Protein AF-A0A496QAB9-F1 (afdb_monomer_lite)

pLDDT: mean 75.54, std 22.62, range [28.42, 98.69]

Structure (mmCIF, N/CA/C/O backbone):
data_AF-A0A496QAB9-F1
#
_entry.id   AF-A0A496QAB9-F1
#
loop_
_atom_site.group_PDB
_atom_site.id
_atom_site.type_symbol
_atom_site.label_atom_id
_atom_site.label_alt_id
_atom_site.label_comp_id
_atom_site.label_asym_id
_atom_site.label_entity_id
_atom_site.label_seq_id
_atom_site.pdbx_PDB_ins_code
_atom_site.Cartn_x
_atom_site.Cartn_y
_atom_site.Cartn_z
_atom_site.occupancy
_atom_site.B_iso_or_equiv
_atom_site.auth_seq_id
_atom_site.auth_comp_id
_atom_site.auth_asym_id
_atom_site.auth_atom_id
_atom_site.pdbx_PDB_model_num
ATOM 1 N N . MET A 1 1 ? 26.213 25.232 -18.428 1.00 32.38 1 MET A N 1
ATOM 2 C CA . MET A 1 1 ? 26.597 23.880 -18.868 1.00 32.38 1 MET A CA 1
ATOM 3 C C . MET A 1 1 ? 26.884 23.137 -17.580 1.00 32.38 1 MET A C 1
ATOM 5 O O . MET A 1 1 ? 27.965 23.295 -17.032 1.00 32.38 1 MET A O 1
ATOM 9 N N . GLU A 1 2 ? 25.839 22.572 -16.979 1.00 31.16 2 GLU A N 1
ATOM 10 C CA . GLU A 1 2 ? 25.945 21.901 -15.681 1.00 31.16 2 GLU A CA 1
ATOM 11 C C . GLU A 1 2 ? 26.654 20.564 -15.886 1.00 31.16 2 GLU A C 1
ATOM 13 O O . GLU A 1 2 ? 26.304 19.790 -16.776 1.00 31.16 2 GLU A O 1
ATOM 18 N N . ASP A 1 3 ? 27.714 20.375 -15.110 1.00 32.25 3 ASP A N 1
ATOM 19 C CA . ASP A 1 3 ? 28.553 19.188 -15.061 1.00 32.25 3 ASP A CA 1
ATOM 20 C C . ASP A 1 3 ? 27.715 17.996 -14.565 1.00 32.25 3 ASP A C 1
ATOM 22 O O . ASP A 1 3 ? 27.354 17.915 -13.395 1.00 32.25 3 ASP A O 1
ATOM 26 N N . MET A 1 4 ? 27.335 17.113 -15.490 1.00 31.67 4 MET A N 1
ATOM 27 C CA . MET A 1 4 ? 26.487 15.930 -15.270 1.00 31.67 4 MET A CA 1
ATOM 28 C C . MET A 1 4 ? 27.332 14.646 -15.137 1.00 31.67 4 MET A C 1
ATOM 30 O O . MET A 1 4 ? 26.930 13.578 -15.594 1.00 31.67 4 MET A O 1
ATOM 34 N N . SER A 1 5 ? 28.535 14.741 -14.563 1.00 28.42 5 SER A N 1
ATOM 35 C CA . SER A 1 5 ? 29.518 13.645 -14.537 1.00 28.42 5 SER A CA 1
ATOM 36 C C . SER A 1 5 ? 29.381 12.643 -13.381 1.00 28.42 5 SER A C 1
ATOM 38 O O . SER A 1 5 ? 30.162 11.693 -13.315 1.00 28.42 5 SER A O 1
ATOM 40 N N . GLU A 1 6 ? 28.389 12.756 -12.495 1.00 32.44 6 GLU A N 1
ATOM 41 C CA . GLU A 1 6 ? 28.210 11.758 -11.434 1.00 32.44 6 GLU A CA 1
ATOM 42 C C . GLU A 1 6 ? 27.167 10.695 -11.786 1.00 32.44 6 GLU A C 1
ATOM 44 O O . GLU A 1 6 ? 25.958 10.860 -11.626 1.00 32.44 6 GLU A O 1
ATOM 49 N N . VAL A 1 7 ? 27.674 9.530 -12.192 1.00 35.56 7 VAL A N 1
ATOM 50 C CA . VAL A 1 7 ? 26.956 8.259 -12.086 1.00 35.56 7 VAL A CA 1
ATOM 51 C C . VAL A 1 7 ? 26.653 8.014 -10.604 1.00 35.56 7 VAL A C 1
ATOM 53 O O . VAL A 1 7 ? 27.520 7.596 -9.831 1.00 35.56 7 VAL A O 1
ATOM 56 N N . LEU A 1 8 ? 25.418 8.288 -10.185 1.00 32.72 8 LEU A N 1
ATOM 57 C CA . LEU A 1 8 ? 24.979 8.015 -8.820 1.00 32.72 8 LEU A CA 1
ATOM 58 C C . LEU A 1 8 ? 24.774 6.503 -8.647 1.00 32.72 8 LEU A C 1
ATOM 60 O O . LEU A 1 8 ? 23.834 5.900 -9.165 1.00 32.72 8 LEU A O 1
ATOM 64 N N . LEU A 1 9 ? 25.690 5.871 -7.911 1.00 35.41 9 LEU A N 1
ATOM 65 C CA . LEU A 1 9 ? 25.492 4.528 -7.362 1.00 35.41 9 LEU A CA 1
ATOM 66 C C . LEU A 1 9 ? 24.239 4.538 -6.468 1.00 35.41 9 LEU A C 1
ATOM 68 O O . LEU A 1 9 ? 23.960 5.554 -5.845 1.00 35.41 9 LEU A O 1
ATOM 72 N N . LEU A 1 10 ? 23.514 3.418 -6.336 1.00 42.62 10 LEU A N 1
ATOM 73 C CA . LEU A 1 10 ? 22.317 3.321 -5.472 1.00 42.62 10 LEU A CA 1
ATOM 74 C C . LEU A 1 10 ? 22.569 3.863 -4.047 1.00 42.62 10 LEU A C 1
ATOM 76 O O . LEU A 1 10 ? 21.697 4.475 -3.446 1.00 42.62 10 LEU A O 1
ATOM 80 N N . GLU A 1 11 ? 23.785 3.677 -3.531 1.00 40.91 11 GLU A N 1
ATOM 81 C CA . GLU A 1 11 ? 24.240 4.155 -2.215 1.00 40.91 11 GLU A CA 1
ATOM 82 C C . GLU A 1 11 ? 24.462 5.676 -2.138 1.00 40.91 11 GLU A C 1
ATOM 84 O O . GLU A 1 11 ? 24.569 6.228 -1.048 1.00 40.91 11 GLU A O 1
ATOM 89 N N . ARG A 1 12 ? 24.541 6.346 -3.290 1.00 42.25 12 ARG A N 1
ATOM 90 C CA . ARG A 1 12 ? 24.672 7.800 -3.459 1.00 42.25 12 ARG A CA 1
ATOM 91 C C . ARG A 1 12 ? 23.377 8.459 -3.940 1.00 42.25 12 ARG A C 1
ATOM 93 O O . ARG A 1 12 ? 23.298 9.682 -3.963 1.00 42.25 12 ARG A O 1
ATOM 100 N N . CYS A 1 13 ? 22.373 7.676 -4.334 1.00 48.81 13 CYS A N 1
ATOM 101 C CA . CYS A 1 13 ? 21.050 8.189 -4.660 1.00 48.81 13 CYS A CA 1
ATOM 102 C C . CYS A 1 13 ? 20.289 8.500 -3.369 1.00 48.81 13 CYS A C 1
ATOM 104 O O . CYS A 1 13 ? 20.208 7.657 -2.472 1.00 48.81 13 CYS A O 1
ATOM 106 N N . GLU A 1 14 ? 19.664 9.674 -3.297 1.00 57.59 14 GLU A N 1
ATOM 107 C CA . GLU A 1 14 ? 18.708 9.955 -2.227 1.00 57.59 14 GLU A CA 1
ATOM 108 C C . GLU A 1 14 ? 17.518 8.983 -2.298 1.00 57.59 14 GLU A C 1
ATOM 110 O O . GLU A 1 14 ? 17.144 8.540 -3.397 1.00 57.59 14 GLU A O 1
ATOM 115 N N . PRO A 1 15 ? 16.914 8.617 -1.153 1.00 68.06 15 PRO A N 1
ATOM 116 C CA . PRO A 1 15 ? 15.721 7.789 -1.146 1.00 68.06 15 PRO A CA 1
ATOM 117 C C . PRO A 1 15 ? 14.592 8.409 -1.974 1.00 68.06 15 PRO A C 1
ATOM 119 O O . PRO A 1 15 ? 14.507 9.616 -2.200 1.00 68.06 15 PRO A O 1
ATOM 122 N N . SER A 1 16 ? 13.676 7.553 -2.412 1.00 75.38 16 SER A N 1
ATOM 123 C CA . SER A 1 16 ? 12.552 7.915 -3.274 1.00 75.38 16 SER A CA 1
ATOM 124 C C . SER A 1 16 ? 11.675 8.983 -2.643 1.00 75.38 16 SER A C 1
ATOM 126 O O . SER A 1 16 ? 11.061 9.770 -3.359 1.00 75.38 16 SER A O 1
ATOM 128 N N . LEU A 1 17 ? 11.630 9.033 -1.316 1.00 83.06 17 LEU A N 1
ATOM 129 C CA . LEU A 1 17 ? 11.019 10.103 -0.547 1.00 83.06 17 LEU A CA 1
ATOM 130 C C . LEU A 1 17 ? 12.092 10.824 0.276 1.00 83.06 17 LEU A C 1
ATOM 132 O O . LEU A 1 17 ? 13.031 10.185 0.739 1.00 83.06 17 LEU A O 1
ATOM 136 N N . PRO A 1 18 ? 11.961 12.142 0.489 1.00 83.69 18 PRO A N 1
ATOM 137 C CA . PRO A 1 18 ? 12.909 12.879 1.318 1.00 83.69 18 PRO A CA 1
ATOM 138 C C . PRO A 1 18 ? 12.807 12.437 2.785 1.00 83.69 18 PRO A C 1
ATOM 140 O O . PRO A 1 18 ? 11.715 12.121 3.260 1.00 83.69 18 PRO A O 1
ATOM 143 N N . PHE A 1 19 ? 13.909 12.495 3.541 1.00 84.31 19 PHE A N 1
ATOM 144 C CA . PHE A 1 19 ? 13.911 12.188 4.983 1.00 84.31 19 PHE A CA 1
ATOM 145 C C . PHE A 1 19 ? 12.901 13.025 5.784 1.00 84.31 19 PHE A C 1
ATOM 147 O O . PHE A 1 19 ? 12.289 12.511 6.714 1.00 84.31 19 PHE A O 1
ATOM 154 N N . ALA A 1 20 ? 12.630 14.264 5.362 1.00 86.94 20 ALA A N 1
ATOM 155 C CA . ALA A 1 20 ? 11.589 15.107 5.957 1.00 86.94 20 ALA A CA 1
ATOM 156 C C . ALA A 1 20 ? 10.184 14.466 5.907 1.00 86.94 20 ALA A C 1
ATOM 158 O O . ALA A 1 20 ? 9.345 14.723 6.768 1.00 86.94 20 ALA A O 1
ATOM 159 N N . PHE A 1 21 ? 9.903 13.614 4.912 1.00 89.50 21 PHE A N 1
ATOM 160 C CA . PHE A 1 21 ? 8.654 12.852 4.876 1.00 89.50 21 PHE A CA 1
ATOM 161 C C . PHE A 1 21 ? 8.621 11.762 5.954 1.00 89.50 21 PHE A C 1
ATOM 163 O O . PHE A 1 21 ? 7.581 11.555 6.575 1.00 89.50 21 PHE A O 1
ATOM 170 N N . LEU A 1 22 ? 9.755 11.103 6.208 1.00 88.62 22 LEU A N 1
ATOM 171 C CA . LEU A 1 22 ? 9.882 10.099 7.263 1.00 88.62 22 LEU A CA 1
ATOM 172 C C . LEU A 1 22 ? 9.662 10.728 8.648 1.00 88.62 22 LEU A C 1
ATOM 174 O O . LEU A 1 22 ? 8.864 10.218 9.425 1.00 88.62 22 LEU A O 1
ATOM 178 N N . GLU A 1 23 ? 10.290 11.874 8.922 1.00 90.19 23 GLU A N 1
ATOM 179 C CA . GLU A 1 23 ? 10.086 12.640 10.165 1.00 90.19 23 GLU A CA 1
ATOM 180 C C . GLU A 1 23 ? 8.622 13.061 10.345 1.00 90.19 23 GLU A C 1
ATOM 182 O O . GLU A 1 23 ? 8.062 12.998 11.441 1.00 90.19 23 GLU A O 1
ATOM 187 N N . ARG A 1 24 ? 7.962 13.448 9.249 1.00 92.00 24 ARG A N 1
ATOM 188 C CA . ARG A 1 24 ? 6.541 13.788 9.285 1.00 92.00 24 ARG A CA 1
ATOM 189 C C . ARG A 1 24 ? 5.656 12.579 9.587 1.00 92.00 24 ARG A C 1
ATOM 191 O O . ARG A 1 24 ? 4.689 12.729 10.332 1.00 92.00 24 ARG A O 1
ATOM 198 N N . LEU A 1 25 ? 5.964 11.407 9.030 1.00 91.69 25 LEU A N 1
ATOM 199 C CA . LEU A 1 25 ? 5.260 10.170 9.375 1.00 91.69 25 LEU A CA 1
ATOM 200 C C . LEU A 1 25 ? 5.459 9.809 10.846 1.00 91.69 25 LEU A C 1
ATOM 202 O O . LEU A 1 25 ? 4.497 9.432 11.503 1.00 91.69 25 LEU A O 1
ATOM 206 N N . GLU A 1 26 ? 6.660 9.975 11.395 1.00 90.88 26 GLU A N 1
ATOM 207 C CA . GLU A 1 26 ? 6.895 9.744 12.824 1.00 90.88 26 GLU A CA 1
ATOM 208 C C . GLU A 1 26 ? 6.095 10.674 13.715 1.00 90.88 26 GLU A C 1
ATOM 210 O O . GLU A 1 26 ? 5.464 10.214 14.664 1.00 90.88 26 GLU A O 1
ATOM 215 N N . SER A 1 27 ? 6.083 11.969 13.393 1.00 91.25 27 SER A N 1
ATOM 216 C CA . SER A 1 27 ? 5.259 12.934 14.115 1.00 91.25 27 SER A CA 1
ATOM 217 C C . SER A 1 27 ? 3.780 12.558 14.035 1.00 91.25 27 SER A C 1
ATOM 219 O O . SER A 1 27 ? 3.084 12.631 15.044 1.00 91.25 27 SER A O 1
ATOM 221 N N . LEU A 1 28 ? 3.303 12.118 12.864 1.00 92.25 28 LEU A N 1
ATOM 222 C CA . LEU A 1 28 ? 1.935 11.632 12.700 1.00 92.25 28 LEU A CA 1
ATOM 223 C C . LEU A 1 28 ? 1.671 10.410 13.589 1.00 92.25 28 LEU A C 1
ATOM 225 O O . LEU A 1 28 ? 0.675 10.394 14.303 1.00 92.25 28 LEU A O 1
ATOM 229 N N . PHE A 1 29 ? 2.535 9.394 13.568 1.00 91.00 29 PHE A N 1
ATOM 230 C CA . PHE A 1 29 ? 2.358 8.198 14.393 1.00 91.00 29 PHE A CA 1
ATOM 231 C C . PHE A 1 29 ? 2.387 8.525 15.888 1.00 91.00 29 PHE A C 1
ATOM 233 O O . PHE A 1 29 ? 1.529 8.036 16.621 1.00 91.00 29 PHE A O 1
ATOM 240 N N . GLY A 1 30 ? 3.298 9.396 16.334 1.00 89.38 30 GLY A N 1
ATOM 241 C CA . GLY A 1 30 ? 3.332 9.888 17.712 1.00 89.38 30 GLY A CA 1
ATOM 242 C C . GLY A 1 30 ? 2.016 10.553 18.119 1.00 89.38 30 GLY A C 1
ATOM 243 O O . GLY A 1 30 ? 1.438 10.208 19.146 1.00 89.38 30 GLY A O 1
ATOM 244 N N . ASP A 1 31 ? 1.485 11.427 17.264 1.00 88.44 31 ASP A N 1
ATOM 245 C CA . ASP A 1 31 ? 0.210 12.114 17.484 1.00 88.44 31 ASP A CA 1
ATOM 246 C C . ASP A 1 31 ? -0.998 11.162 17.502 1.00 88.44 31 ASP A C 1
ATOM 248 O O . ASP A 1 31 ? -1.935 11.336 18.289 1.00 88.44 31 ASP A O 1
ATOM 252 N N . LEU A 1 32 ? -0.999 10.158 16.622 1.00 88.38 32 LEU A N 1
ATOM 253 C CA . LEU A 1 32 ? -2.061 9.159 16.530 1.00 88.38 32 LEU A CA 1
ATOM 254 C C . LEU A 1 32 ? -2.086 8.252 17.764 1.00 88.38 32 LEU A C 1
ATOM 256 O O . LEU A 1 32 ? -3.169 7.963 18.286 1.00 88.38 32 LEU A O 1
ATOM 260 N N . LEU A 1 33 ? -0.909 7.837 18.233 1.00 86.88 33 LEU A N 1
ATOM 261 C CA . LEU A 1 33 ? -0.733 6.896 19.339 1.00 86.88 33 LEU A CA 1
ATOM 262 C C . LEU A 1 33 ? -0.772 7.564 20.720 1.00 86.88 33 LEU A C 1
ATOM 264 O O . LEU A 1 33 ? -0.905 6.860 21.720 1.00 86.88 33 LEU A O 1
ATOM 268 N N . ASP A 1 34 ? -0.721 8.897 20.800 1.00 84.88 34 ASP A N 1
ATOM 269 C CA . ASP A 1 34 ? -0.897 9.615 22.061 1.00 84.88 34 ASP A CA 1
ATOM 270 C C . ASP A 1 34 ? -2.329 9.428 22.603 1.00 84.88 34 ASP A C 1
ATOM 272 O O . ASP A 1 34 ? -3.323 9.929 22.053 1.00 84.88 34 ASP A O 1
ATOM 276 N N . THR A 1 35 ? -2.428 8.671 23.699 1.00 70.69 35 THR A N 1
ATOM 277 C CA . THR A 1 35 ? -3.675 8.370 24.414 1.00 70.69 35 THR A CA 1
ATOM 278 C C . THR A 1 35 ? -4.142 9.510 25.316 1.00 70.69 35 THR A C 1
ATOM 280 O O . THR A 1 35 ? -5.288 9.494 25.757 1.00 70.69 35 THR A O 1
ATOM 283 N N . ASN A 1 36 ? -3.285 10.496 25.604 1.00 69.50 36 ASN A N 1
ATOM 284 C CA . ASN A 1 36 ? -3.632 11.651 26.436 1.00 69.50 36 ASN A CA 1
ATOM 285 C C . ASN A 1 36 ? -4.265 12.791 25.624 1.00 69.50 36 ASN A C 1
ATOM 287 O O . ASN A 1 36 ? -4.811 13.737 26.196 1.00 69.50 36 ASN A O 1
ATOM 291 N N . ARG A 1 37 ? -4.221 12.707 24.289 1.00 64.62 37 ARG A N 1
ATOM 292 C CA . ARG A 1 37 ? -4.742 13.728 23.379 1.00 64.62 37 ARG A CA 1
ATOM 293 C C . ARG A 1 37 ? -6.243 13.531 23.127 1.00 64.62 37 ARG A C 1
ATOM 295 O O . ARG A 1 37 ? -6.652 12.532 22.544 1.00 64.62 37 ARG A O 1
ATOM 302 N N . GLN A 1 38 ? -7.063 14.500 23.538 1.00 55.53 38 GLN A N 1
ATOM 303 C CA . GLN A 1 38 ? -8.539 14.439 23.485 1.00 55.53 38 GLN A CA 1
ATOM 304 C C . GLN A 1 38 ? -9.171 14.929 22.160 1.00 55.53 38 GLN A C 1
ATOM 306 O O . GLN A 1 38 ? -10.388 15.080 22.086 1.00 55.53 38 GLN A O 1
ATOM 311 N N . ASP A 1 39 ? -8.383 15.210 21.119 1.00 57.59 39 ASP A N 1
ATOM 312 C CA . ASP A 1 39 ? -8.828 16.030 19.980 1.00 57.59 39 ASP A CA 1
ATOM 313 C C . ASP A 1 39 ? -9.188 15.201 18.715 1.00 57.59 39 ASP A C 1
ATOM 315 O O . ASP A 1 39 ? -8.393 14.338 18.322 1.00 57.59 39 ASP A O 1
ATOM 319 N N . PRO A 1 40 ? -10.315 15.469 18.012 1.00 56.22 40 PRO A N 1
ATOM 320 C CA . PRO A 1 40 ? -10.655 14.908 16.686 1.00 56.22 40 PRO A CA 1
ATOM 321 C C . PRO A 1 40 ? -9.641 15.169 15.546 1.00 56.22 40 PRO A C 1
ATOM 323 O O . PRO A 1 40 ? -9.830 14.686 14.431 1.00 56.22 40 PRO A O 1
ATOM 326 N N . VAL A 1 41 ? -8.545 15.889 15.802 1.00 59.84 41 VAL A N 1
ATOM 327 C CA . VAL A 1 41 ? -7.469 16.258 14.853 1.00 59.84 41 VAL A CA 1
ATOM 328 C C . VAL A 1 41 ? -6.780 15.063 14.156 1.00 59.84 41 VAL A C 1
ATOM 330 O O . VAL A 1 41 ? -6.124 15.244 13.128 1.00 59.84 41 VAL A O 1
ATOM 333 N N . LYS A 1 42 ? -6.951 13.832 14.653 1.00 70.62 42 LYS A N 1
ATOM 334 C CA . LYS A 1 42 ? -6.224 12.638 14.181 1.00 70.62 42 LYS A CA 1
ATOM 335 C C . LYS A 1 42 ? -6.450 12.307 12.693 1.00 70.62 42 LYS A C 1
ATOM 337 O O . LYS A 1 42 ? -5.479 12.053 11.979 1.00 70.62 42 LYS A O 1
ATOM 342 N N . GLU A 1 43 ? -7.686 12.371 12.186 1.00 75.81 43 GLU A N 1
ATOM 343 C CA . GLU A 1 43 ? -7.961 12.069 10.765 1.00 75.81 43 GLU A CA 1
ATOM 344 C C . GLU A 1 43 ? -7.501 13.197 9.821 1.00 75.81 43 GLU A C 1
ATOM 346 O O . GLU A 1 43 ? -7.005 12.945 8.717 1.00 75.81 43 GLU A O 1
ATOM 351 N N . VAL A 1 44 ? -7.622 14.456 10.252 1.00 83.00 44 VAL A N 1
ATOM 352 C CA . VAL A 1 44 ? -7.218 15.623 9.449 1.00 83.00 44 VAL A CA 1
ATOM 353 C C . VAL A 1 44 ? -5.713 15.595 9.190 1.00 83.00 44 VAL A C 1
ATOM 355 O O . VAL A 1 44 ? -5.282 15.776 8.047 1.00 83.00 44 VAL A O 1
ATOM 358 N N . SER A 1 45 ? -4.914 15.296 10.219 1.00 87.06 45 SER A N 1
ATOM 359 C CA . SER A 1 45 ? -3.465 15.137 10.083 1.00 87.06 45 SER A CA 1
ATOM 360 C C . SER A 1 45 ? -3.114 14.020 9.100 1.00 87.06 45 SER A C 1
ATOM 362 O O . SER A 1 45 ? -2.346 14.261 8.168 1.00 87.06 45 SER A O 1
ATOM 364 N N . LEU A 1 46 ? -3.737 12.844 9.223 1.00 91.50 46 LEU A N 1
ATOM 365 C CA . LEU A 1 46 ? -3.549 11.721 8.297 1.00 91.50 46 LEU A CA 1
ATOM 366 C C . LEU A 1 46 ? -3.869 12.109 6.843 1.00 91.50 46 LEU A C 1
ATOM 368 O O . LEU A 1 46 ? -3.068 11.883 5.934 1.00 91.50 46 LEU A O 1
ATOM 372 N N . THR A 1 47 ? -5.017 12.755 6.633 1.00 93.81 47 THR A N 1
ATOM 373 C CA . THR A 1 47 ? -5.453 13.227 5.312 1.00 93.81 47 THR A CA 1
ATOM 374 C C . THR A 1 47 ? -4.457 14.227 4.726 1.00 93.81 47 THR A C 1
ATOM 376 O O . THR A 1 47 ? -4.139 14.160 3.538 1.00 93.81 47 THR A O 1
ATOM 379 N N . SER A 1 48 ? -3.916 15.130 5.552 1.00 93.62 48 SER A N 1
ATOM 380 C CA . SER A 1 48 ? -2.907 16.097 5.113 1.00 93.62 48 SER A CA 1
ATOM 381 C C . SER A 1 48 ? -1.618 15.416 4.637 1.00 93.62 48 SER A C 1
ATOM 383 O O . SER A 1 48 ? -1.088 15.789 3.590 1.00 93.62 48 SER A O 1
ATOM 385 N N . VAL A 1 49 ? -1.151 14.369 5.335 1.00 94.75 49 VAL A N 1
ATOM 386 C CA . VAL A 1 49 ? 0.039 13.604 4.925 1.00 94.75 49 VAL A CA 1
ATOM 387 C C . VAL A 1 49 ? -0.188 12.916 3.581 1.00 94.75 49 VAL A C 1
ATOM 389 O O . VAL A 1 49 ? 0.650 13.034 2.684 1.00 94.75 49 VAL A O 1
ATOM 392 N N . ALA A 1 50 ? -1.345 12.272 3.406 1.00 96.62 50 ALA A N 1
ATOM 393 C CA . ALA A 1 50 ? -1.730 11.629 2.152 1.00 96.62 50 ALA A CA 1
ATOM 394 C C . ALA A 1 50 ? -1.781 12.623 0.974 1.00 96.62 50 ALA A C 1
ATOM 396 O O . ALA A 1 50 ? -1.210 12.373 -0.092 1.00 96.62 50 ALA A O 1
ATOM 397 N N . ILE A 1 51 ? -2.428 13.777 1.171 1.00 96.69 51 ILE A N 1
ATOM 398 C CA . ILE A 1 51 ? -2.563 14.836 0.161 1.00 96.69 51 ILE A CA 1
ATOM 399 C C . ILE A 1 51 ? -1.200 15.376 -0.275 1.00 96.69 51 ILE A C 1
ATOM 401 O O . ILE A 1 51 ? -0.962 15.534 -1.476 1.00 96.69 51 ILE A O 1
ATOM 405 N N . ASP A 1 52 ? -0.313 15.669 0.673 1.00 94.88 52 ASP A N 1
ATOM 406 C CA . ASP A 1 52 ? 0.986 16.270 0.372 1.00 94.88 52 ASP A CA 1
ATOM 407 C C . ASP A 1 52 ? 1.915 15.295 -0.346 1.00 94.88 52 ASP A C 1
ATOM 409 O O . ASP A 1 52 ? 2.623 15.694 -1.279 1.00 94.88 52 ASP A O 1
ATOM 413 N N . LEU A 1 53 ? 1.872 14.012 0.027 1.00 94.81 53 LEU A N 1
ATOM 414 C CA . LEU A 1 53 ? 2.592 12.965 -0.687 1.00 94.81 53 LEU A CA 1
ATOM 415 C C . LEU A 1 53 ? 2.115 12.879 -2.139 1.00 94.81 53 LEU A C 1
ATOM 417 O O . LEU A 1 53 ? 2.927 12.994 -3.054 1.00 94.81 53 LEU A O 1
ATOM 421 N N . LEU A 1 54 ? 0.804 12.763 -2.370 1.00 95.75 54 LEU A N 1
ATOM 422 C CA . LEU A 1 54 ? 0.254 12.689 -3.727 1.00 95.75 54 LEU A CA 1
ATOM 423 C C . LEU A 1 54 ? 0.605 13.931 -4.552 1.00 95.75 54 LEU A C 1
ATOM 425 O O . LEU A 1 54 ? 1.073 13.800 -5.680 1.00 95.75 54 LEU A O 1
ATOM 429 N N . LYS A 1 55 ? 0.470 15.138 -3.986 1.00 94.12 55 LYS A N 1
ATOM 430 C CA . LYS A 1 55 ? 0.882 16.387 -4.653 1.00 94.12 55 LYS A CA 1
ATOM 431 C C . LYS A 1 55 ? 2.367 16.398 -5.003 1.00 94.12 55 LYS A C 1
ATOM 433 O O . LYS A 1 55 ? 2.740 16.933 -6.043 1.00 94.12 55 LYS A O 1
ATOM 438 N N . THR A 1 56 ? 3.213 15.839 -4.142 1.00 91.19 56 THR A N 1
ATOM 439 C CA . THR A 1 56 ? 4.653 15.723 -4.397 1.00 91.19 56 THR A CA 1
ATOM 440 C C . THR A 1 56 ? 4.924 14.754 -5.542 1.00 91.19 56 THR A C 1
ATOM 442 O O . THR A 1 56 ? 5.691 15.082 -6.443 1.00 91.19 56 THR A O 1
ATOM 445 N N . LEU A 1 57 ? 4.260 13.597 -5.558 1.00 90.06 57 LEU A N 1
ATOM 446 C CA . LEU A 1 57 ? 4.423 12.588 -6.606 1.00 90.06 57 LEU A CA 1
ATOM 447 C C . LEU A 1 57 ? 3.887 13.065 -7.962 1.00 90.06 57 LEU A C 1
ATOM 449 O O . LEU A 1 57 ? 4.543 12.848 -8.974 1.00 90.06 57 LEU A O 1
ATOM 453 N N . MET A 1 58 ? 2.766 13.791 -7.990 1.00 88.81 58 MET A N 1
ATOM 454 C CA . MET A 1 58 ? 2.196 14.378 -9.214 1.00 88.81 58 MET A CA 1
ATOM 455 C C . MET A 1 58 ? 3.114 15.403 -9.895 1.00 88.81 58 MET A C 1
ATOM 457 O O . MET A 1 58 ? 2.953 15.668 -11.082 1.00 88.81 58 MET A O 1
ATOM 461 N N . LYS A 1 59 ? 4.060 16.001 -9.159 1.00 86.31 59 LYS A N 1
ATOM 462 C CA . LYS A 1 59 ? 5.047 16.943 -9.711 1.00 86.31 59 LYS A CA 1
ATOM 463 C C . LYS A 1 59 ? 6.264 16.249 -10.323 1.00 86.31 59 LYS A C 1
ATOM 465 O O . LYS A 1 59 ? 7.077 16.917 -10.957 1.00 86.31 59 LYS A O 1
ATOM 470 N N . ARG A 1 60 ? 6.441 14.945 -10.100 1.00 76.12 60 ARG A N 1
ATOM 471 C CA . ARG A 1 60 ? 7.601 14.207 -10.608 1.00 76.12 60 ARG A CA 1
ATOM 472 C C . ARG A 1 60 ? 7.391 13.845 -12.064 1.00 76.12 60 ARG A C 1
ATOM 474 O O . ARG A 1 60 ? 6.297 13.473 -12.440 1.00 76.12 60 ARG A O 1
ATOM 481 N N . SER A 1 61 ? 8.442 13.894 -12.871 1.00 63.59 61 SER A N 1
ATOM 482 C CA . SER A 1 61 ? 8.415 13.361 -14.238 1.00 63.59 61 SER A CA 1
ATOM 483 C C . SER A 1 61 ? 8.797 11.880 -14.297 1.00 63.59 61 SER A C 1
ATOM 485 O O . SER A 1 61 ? 8.467 11.220 -15.279 1.00 63.59 61 SER A O 1
ATOM 487 N N . VAL A 1 62 ? 9.474 11.372 -13.256 1.00 61.62 62 VAL A N 1
ATOM 488 C CA . VAL A 1 62 ? 10.097 10.042 -13.165 1.00 61.62 62 VAL A CA 1
ATOM 489 C C . VAL A 1 62 ? 9.871 9.428 -11.782 1.00 61.62 62 VAL A C 1
ATOM 491 O O . VAL A 1 62 ? 9.995 10.111 -10.763 1.00 61.62 62 VAL A O 1
ATOM 494 N N . PHE A 1 63 ? 9.586 8.124 -11.749 1.00 67.69 63 PHE A N 1
ATOM 495 C CA . PHE A 1 63 ? 9.591 7.312 -10.537 1.00 67.69 63 PHE A CA 1
ATOM 496 C C . PHE A 1 63 ? 10.780 6.352 -10.552 1.00 67.69 63 PHE A C 1
ATOM 498 O O . PHE A 1 63 ? 10.954 5.554 -11.471 1.00 67.69 63 PHE A O 1
ATOM 505 N N . SER A 1 64 ? 11.597 6.434 -9.507 1.00 69.06 64 SER A N 1
ATOM 506 C CA . SER A 1 64 ? 12.722 5.537 -9.252 1.00 69.06 64 SER A CA 1
ATOM 507 C C . SER A 1 64 ? 12.501 4.883 -7.891 1.00 69.06 64 SER A C 1
ATOM 509 O O . SER A 1 64 ? 12.131 5.582 -6.953 1.00 69.06 64 SER A O 1
ATOM 511 N N . LEU A 1 65 ? 12.679 3.564 -7.796 1.00 73.81 65 LEU A N 1
ATOM 512 C CA . LEU A 1 65 ? 12.555 2.783 -6.561 1.00 73.81 65 LEU A CA 1
ATOM 513 C C . LEU A 1 65 ? 13.892 2.730 -5.822 1.00 73.81 65 LEU A C 1
ATOM 515 O O . LEU A 1 65 ? 14.604 1.732 -5.866 1.00 73.81 65 LEU A O 1
ATOM 519 N N . ASN A 1 66 ? 14.218 3.803 -5.116 1.00 75.25 66 ASN A N 1
ATOM 520 C CA . ASN A 1 66 ? 15.252 3.789 -4.088 1.00 75.25 66 ASN A CA 1
ATOM 521 C C . ASN A 1 66 ? 14.595 3.826 -2.703 1.00 75.25 66 ASN A C 1
ATOM 523 O O . ASN A 1 66 ? 14.204 4.889 -2.227 1.00 75.25 66 ASN A O 1
ATOM 527 N N . LEU A 1 67 ? 14.346 2.671 -2.100 1.00 80.06 67 LEU A N 1
ATOM 528 C CA . LEU A 1 67 ? 13.595 2.583 -0.845 1.00 80.06 67 LEU A CA 1
ATOM 529 C C . LEU A 1 67 ? 14.487 2.916 0.360 1.00 80.06 67 LEU A C 1
ATOM 531 O O . LEU A 1 67 ? 15.692 2.656 0.341 1.00 80.06 67 LEU A O 1
ATOM 535 N N . PHE A 1 68 ? 13.906 3.481 1.421 1.00 78.25 68 PHE A N 1
ATOM 536 C CA . PHE A 1 68 ? 14.609 3.646 2.691 1.00 78.25 68 PHE A CA 1
ATOM 537 C C . PHE A 1 68 ? 15.075 2.282 3.191 1.00 78.25 68 PHE A C 1
ATOM 539 O O . PHE A 1 68 ? 14.268 1.363 3.300 1.00 78.25 68 PHE A O 1
ATOM 546 N N . ARG A 1 69 ? 16.359 2.153 3.533 1.00 72.81 69 ARG A N 1
ATOM 547 C CA . ARG A 1 69 ? 16.859 0.951 4.207 1.00 72.81 69 ARG A CA 1
ATOM 548 C C . ARG A 1 69 ? 16.375 0.934 5.655 1.00 72.81 69 ARG A C 1
ATOM 550 O O . ARG A 1 69 ? 16.215 1.987 6.272 1.00 72.81 69 ARG A O 1
ATOM 557 N N . LEU A 1 70 ? 16.156 -0.263 6.190 1.00 64.31 70 LEU A N 1
ATOM 558 C CA . LEU A 1 70 ? 15.714 -0.451 7.570 1.00 64.31 70 LEU A CA 1
ATOM 559 C C . LEU A 1 70 ? 16.728 0.172 8.530 1.00 64.31 70 LEU A C 1
ATOM 561 O O . LEU A 1 70 ? 17.905 -0.190 8.533 1.00 64.31 70 LEU A O 1
ATOM 565 N N . VAL A 1 71 ? 16.247 1.104 9.346 1.00 61.03 71 VAL A N 1
ATOM 566 C CA . VAL A 1 71 ? 16.991 1.683 10.464 1.00 61.03 71 VAL A CA 1
ATOM 567 C C . VAL A 1 71 ? 16.409 1.079 11.739 1.00 61.03 71 VAL A C 1
ATOM 569 O O . VAL A 1 71 ? 15.187 1.070 11.907 1.00 61.03 71 VAL A O 1
ATOM 572 N N . SER A 1 72 ? 17.269 0.547 12.615 1.00 59.53 72 SER A N 1
ATOM 573 C CA . SER A 1 72 ? 16.842 -0.071 13.882 1.00 59.53 72 SER A CA 1
ATOM 574 C C . SER A 1 72 ? 15.934 0.874 14.678 1.00 59.53 72 SER A C 1
ATOM 576 O O . SER A 1 72 ? 16.159 2.086 14.706 1.00 59.53 72 SER A O 1
ATOM 578 N N . GLY A 1 73 ? 14.867 0.324 15.266 1.00 65.81 73 GLY A N 1
ATOM 579 C CA . GLY A 1 73 ? 13.871 1.076 16.033 1.00 65.81 73 GLY A CA 1
ATOM 580 C C . GLY A 1 73 ? 12.864 1.909 15.224 1.00 65.81 73 GLY A C 1
ATOM 581 O O . GLY A 1 73 ? 11.932 2.440 15.821 1.00 65.81 73 GLY A O 1
ATOM 582 N N . ARG A 1 74 ? 12.993 2.019 13.890 1.00 73.50 74 ARG A N 1
ATOM 583 C CA . ARG A 1 74 ? 12.095 2.830 13.027 1.00 73.50 74 ARG A CA 1
ATOM 584 C C . ARG A 1 74 ? 11.414 2.035 11.909 1.00 73.50 74 ARG A C 1
ATOM 586 O O . ARG A 1 74 ? 10.895 2.625 10.963 1.00 73.50 74 ARG A O 1
ATOM 593 N N . TRP A 1 75 ? 11.424 0.703 11.978 1.00 81.88 75 TRP A N 1
ATOM 594 C CA . TRP A 1 75 ? 11.069 -0.123 10.821 1.00 81.88 75 TRP A CA 1
ATOM 595 C C . TRP A 1 75 ? 9.641 0.127 10.308 1.00 81.88 75 TRP A C 1
ATOM 597 O O . TRP A 1 75 ? 9.500 0.310 9.105 1.00 81.88 75 TRP A O 1
ATOM 607 N N . VAL A 1 76 ? 8.621 0.229 11.182 1.00 86.50 76 VAL A N 1
ATOM 608 C CA . VAL A 1 76 ? 7.214 0.437 10.763 1.00 86.50 76 VAL A CA 1
ATOM 609 C C . VAL A 1 76 ? 7.084 1.724 9.956 1.00 86.50 76 VAL A C 1
ATOM 611 O O . VAL A 1 76 ? 6.393 1.774 8.943 1.00 86.50 76 VAL A O 1
ATOM 614 N N . VAL A 1 77 ? 7.783 2.776 10.382 1.00 89.38 77 VAL A N 1
ATOM 615 C CA . VAL A 1 77 ? 7.726 4.094 9.745 1.00 89.38 77 VAL A CA 1
ATOM 616 C C . VAL A 1 77 ? 8.469 4.076 8.408 1.00 89.38 77 VAL A C 1
ATOM 618 O O . VAL A 1 77 ? 7.942 4.580 7.417 1.00 89.38 77 VAL A O 1
ATOM 621 N N . CYS A 1 78 ? 9.649 3.448 8.346 1.00 89.00 78 CYS A N 1
ATOM 622 C CA . CYS A 1 78 ? 10.382 3.264 7.090 1.00 89.00 78 CYS A CA 1
ATOM 623 C C . CYS A 1 78 ? 9.581 2.429 6.080 1.00 89.00 78 CYS A C 1
ATOM 625 O O . CYS A 1 78 ? 9.435 2.845 4.931 1.00 89.00 78 CYS A O 1
ATOM 627 N N . HIS A 1 79 ? 9.025 1.300 6.527 1.00 91.50 79 HIS A N 1
ATOM 628 C CA . HIS A 1 79 ? 8.166 0.420 5.738 1.00 91.50 79 HIS A CA 1
ATOM 629 C C . HIS A 1 79 ? 6.955 1.189 5.203 1.00 91.50 79 HIS A C 1
ATOM 631 O O . HIS A 1 79 ? 6.756 1.296 3.994 1.00 91.50 79 HIS A O 1
ATOM 637 N N . THR A 1 80 ? 6.228 1.874 6.089 1.00 94.81 80 THR A N 1
ATOM 638 C CA . THR A 1 80 ? 5.086 2.715 5.714 1.00 94.81 80 THR A CA 1
ATOM 639 C C . THR A 1 80 ? 5.466 3.764 4.672 1.00 94.81 80 THR A C 1
ATOM 641 O O . THR A 1 80 ? 4.714 3.979 3.720 1.00 94.81 80 THR A O 1
ATOM 644 N N . ALA A 1 81 ? 6.625 4.415 4.802 1.00 93.75 81 ALA A N 1
ATOM 645 C CA . ALA A 1 81 ? 7.082 5.408 3.833 1.00 93.75 81 ALA A CA 1
ATOM 646 C C . ALA A 1 81 ? 7.330 4.790 2.447 1.00 93.75 81 ALA A C 1
ATOM 648 O O . ALA A 1 81 ? 6.913 5.350 1.430 1.00 93.75 81 ALA A O 1
ATOM 649 N N . ASN A 1 82 ? 7.968 3.625 2.400 1.00 92.19 82 ASN A N 1
ATOM 650 C CA . ASN A 1 82 ? 8.280 2.916 1.164 1.00 92.19 82 ASN A CA 1
ATOM 651 C C . ASN A 1 82 ? 7.023 2.378 0.470 1.00 92.19 82 ASN A C 1
ATOM 653 O O . ASN A 1 82 ? 6.825 2.634 -0.721 1.00 92.19 82 ASN A O 1
ATOM 657 N N . VAL A 1 83 ? 6.132 1.718 1.213 1.00 96.44 83 VAL A N 1
ATOM 658 C CA . VAL A 1 83 ? 4.829 1.255 0.710 1.00 96.44 83 VAL A CA 1
ATOM 659 C C . VAL A 1 83 ? 4.011 2.450 0.212 1.00 96.44 83 VAL A C 1
ATOM 661 O O . VAL A 1 83 ? 3.460 2.416 -0.892 1.00 96.44 83 VAL A O 1
ATOM 664 N N . SER A 1 84 ? 4.024 3.567 0.952 1.00 97.12 84 SER A N 1
ATOM 665 C CA . SER A 1 84 ? 3.368 4.812 0.538 1.00 97.12 84 SER A CA 1
ATOM 666 C C . SER A 1 84 ? 3.924 5.367 -0.774 1.00 97.12 84 SER A C 1
ATOM 668 O O . SER A 1 84 ? 3.157 5.825 -1.624 1.00 97.12 84 SER A O 1
ATOM 670 N N . PHE A 1 85 ? 5.242 5.310 -0.977 1.00 94.50 85 PHE A N 1
ATOM 671 C CA . PHE A 1 85 ? 5.859 5.721 -2.236 1.00 94.50 85 PHE A CA 1
ATOM 672 C C . PHE A 1 85 ? 5.394 4.851 -3.406 1.00 94.50 85 PHE A C 1
ATOM 674 O O . PHE A 1 85 ? 5.000 5.384 -4.448 1.00 94.50 85 PHE A O 1
ATOM 681 N N . ILE A 1 86 ? 5.422 3.525 -3.237 1.00 94.69 86 ILE A N 1
ATOM 682 C CA . ILE A 1 86 ? 5.044 2.574 -4.286 1.00 94.69 86 ILE A CA 1
ATOM 683 C C . ILE A 1 86 ? 3.579 2.787 -4.668 1.00 94.69 86 ILE A C 1
ATOM 685 O O . ILE A 1 86 ? 3.281 3.067 -5.830 1.00 94.69 86 ILE A O 1
ATOM 689 N N . VAL A 1 87 ? 2.669 2.724 -3.694 1.00 98.06 87 VAL A N 1
ATOM 690 C CA . VAL A 1 87 ? 1.226 2.833 -3.939 1.00 98.06 87 VAL A CA 1
ATOM 691 C C . VAL A 1 87 ? 0.851 4.218 -4.467 1.00 98.06 87 VAL A C 1
ATOM 693 O O . VAL A 1 87 ? 0.119 4.323 -5.452 1.00 98.06 87 VAL A O 1
ATOM 696 N N . GLY A 1 88 ? 1.408 5.287 -3.892 1.00 97.19 88 GLY A N 1
ATOM 697 C CA . GLY A 1 88 ? 1.171 6.649 -4.367 1.00 97.19 88 GLY A CA 1
ATOM 698 C C . GLY A 1 88 ? 1.604 6.845 -5.822 1.00 97.19 88 GLY A C 1
ATOM 699 O O . GLY A 1 88 ? 0.881 7.460 -6.606 1.00 97.19 88 GLY A O 1
ATOM 700 N N . SER A 1 89 ? 2.743 6.270 -6.216 1.00 93.50 89 SER A N 1
ATOM 701 C CA . SER A 1 89 ? 3.231 6.338 -7.598 1.00 93.50 89 SER A CA 1
ATOM 702 C C . SER A 1 89 ? 2.320 5.572 -8.559 1.00 93.50 89 SER A C 1
ATOM 704 O O . SER A 1 89 ? 2.047 6.057 -9.656 1.00 93.50 89 SER A O 1
ATOM 706 N N . LEU A 1 90 ? 1.793 4.414 -8.143 1.00 94.88 90 LEU A N 1
ATOM 707 C CA . LEU A 1 90 ? 0.812 3.649 -8.921 1.00 94.88 90 LEU A CA 1
ATOM 708 C C . LEU A 1 90 ? -0.500 4.416 -9.096 1.00 94.88 90 LEU A C 1
ATOM 710 O O . LEU A 1 90 ? -1.055 4.421 -10.194 1.00 94.88 90 LEU A O 1
ATOM 714 N N . PHE A 1 91 ? -0.977 5.111 -8.059 1.00 96.81 91 PHE A N 1
ATOM 715 C CA . PHE A 1 91 ? -2.169 5.951 -8.174 1.00 96.81 91 PHE A CA 1
ATOM 716 C C . PHE A 1 91 ? -1.978 7.106 -9.156 1.00 96.81 91 PHE A C 1
ATOM 718 O O . PHE A 1 91 ? -2.838 7.336 -10.010 1.00 96.81 91 PHE A O 1
ATOM 725 N N . VAL A 1 92 ? -0.847 7.808 -9.061 1.00 92.50 92 VAL A N 1
ATOM 726 C CA . VAL A 1 92 ? -0.535 8.936 -9.947 1.00 92.50 92 VAL A CA 1
ATOM 727 C C . VAL A 1 92 ? -0.347 8.457 -11.390 1.00 92.50 92 VAL A C 1
ATOM 729 O O . VAL A 1 92 ? -1.020 8.959 -12.288 1.00 92.50 92 VAL A O 1
ATOM 732 N N . ASN A 1 93 ? 0.491 7.442 -11.624 1.00 87.31 93 ASN A N 1
ATOM 733 C CA . ASN A 1 93 ? 0.745 6.894 -12.964 1.00 87.31 93 ASN A CA 1
ATOM 734 C C . ASN A 1 93 ? -0.504 6.238 -13.579 1.00 87.31 93 ASN A C 1
ATOM 736 O O . ASN A 1 93 ? -0.740 6.290 -14.786 1.00 87.31 93 ASN A O 1
ATOM 740 N N . GLY A 1 94 ? -1.332 5.617 -12.738 1.00 88.94 94 GLY A N 1
ATOM 741 C CA . GLY A 1 94 ? -2.599 5.012 -13.131 1.00 88.94 94 GLY A CA 1
ATOM 742 C C . GLY A 1 94 ? -3.708 6.021 -13.432 1.00 88.94 94 GLY A C 1
ATOM 743 O O . GLY A 1 94 ? -4.745 5.610 -13.946 1.00 88.94 94 GLY A O 1
ATOM 744 N N . SER A 1 95 ? -3.497 7.317 -13.157 1.00 90.81 95 SER A N 1
ATOM 745 C CA . SER A 1 95 ? -4.509 8.374 -13.304 1.00 90.81 95 SER A CA 1
ATOM 746 C C . SER A 1 95 ? -5.800 8.079 -12.527 1.00 90.81 95 SER A C 1
ATOM 748 O O . SER A 1 95 ? -6.905 8.346 -13.004 1.00 90.81 95 SER A O 1
ATOM 750 N N . PHE A 1 96 ? -5.670 7.504 -11.328 1.00 94.38 96 PHE A N 1
ATOM 751 C CA . PHE A 1 96 ? -6.820 7.239 -10.465 1.00 94.38 96 PHE A CA 1
ATOM 752 C C . PHE A 1 96 ? -7.470 8.558 -10.007 1.00 94.38 96 PHE A C 1
ATOM 754 O O . PHE A 1 96 ? -6.766 9.559 -9.835 1.00 94.38 96 PHE A O 1
ATOM 761 N N . PRO A 1 97 ? -8.797 8.587 -9.767 1.00 97.50 97 PRO A N 1
ATOM 762 C CA . PRO A 1 97 ? -9.457 9.773 -9.231 1.00 97.50 97 PRO A CA 1
ATOM 763 C C . PRO A 1 97 ? -8.782 10.248 -7.940 1.00 97.50 97 PRO A C 1
ATOM 765 O O . PRO A 1 97 ? -8.527 9.450 -7.041 1.00 97.50 97 PRO A O 1
ATOM 768 N N . TYR A 1 98 ? -8.524 11.552 -7.820 1.00 96.56 98 TYR A N 1
ATOM 769 C CA . TYR A 1 98 ? -7.734 12.092 -6.707 1.00 96.56 98 TYR A CA 1
ATOM 770 C C . TYR A 1 98 ? -8.310 11.737 -5.326 1.00 96.56 98 TYR A C 1
ATOM 772 O O . TYR A 1 98 ? -7.567 11.336 -4.438 1.00 96.56 98 TYR A O 1
ATOM 780 N N . ALA A 1 99 ? -9.635 11.807 -5.158 1.00 96.94 99 ALA A N 1
ATOM 781 C CA . ALA A 1 99 ? -10.297 11.429 -3.907 1.00 96.94 99 ALA A CA 1
ATOM 782 C C . ALA A 1 99 ? -10.114 9.937 -3.562 1.00 96.94 99 ALA A C 1
ATOM 784 O O . ALA A 1 99 ? -9.881 9.601 -2.404 1.00 96.94 99 ALA A O 1
ATOM 785 N N . PHE A 1 100 ? -10.154 9.061 -4.573 1.00 98.00 100 PHE A N 1
ATOM 786 C CA . PHE A 1 100 ? -9.883 7.628 -4.424 1.00 98.00 100 PHE A CA 1
ATOM 787 C C . PHE A 1 100 ? -8.422 7.392 -4.015 1.00 98.00 100 PHE A C 1
ATOM 789 O O . PHE A 1 100 ? -8.145 6.666 -3.068 1.00 98.00 100 PHE A O 1
ATOM 796 N N . ALA A 1 101 ? -7.474 8.080 -4.658 1.00 98.25 101 ALA A N 1
ATOM 797 C CA . ALA A 1 101 ? -6.067 7.999 -4.278 1.00 98.25 101 ALA A CA 1
ATOM 798 C C . ALA A 1 101 ? -5.837 8.468 -2.830 1.00 98.25 101 ALA A C 1
ATOM 800 O O . ALA A 1 101 ? -5.152 7.784 -2.080 1.00 98.25 101 ALA A O 1
ATOM 801 N N . VAL A 1 102 ? -6.434 9.589 -2.402 1.00 98.12 102 VAL A N 1
ATOM 802 C CA . VAL A 1 102 ? -6.310 10.088 -1.017 1.00 98.12 102 VAL A CA 1
ATOM 803 C C . VAL A 1 102 ? -6.844 9.066 -0.010 1.00 98.12 102 VAL A C 1
ATOM 805 O O . VAL A 1 102 ? -6.159 8.781 0.969 1.00 98.12 102 VAL A O 1
ATOM 808 N N . GLN A 1 103 ? -8.019 8.481 -0.263 1.00 97.69 103 GLN A N 1
ATOM 809 C CA . GLN A 1 103 ? -8.595 7.425 0.578 1.00 97.69 103 GLN A CA 1
ATOM 810 C C . GLN A 1 103 ? -7.669 6.199 0.653 1.00 97.69 103 GLN A C 1
ATOM 812 O O . GLN A 1 103 ? -7.337 5.733 1.741 1.00 97.69 103 GLN A O 1
ATOM 817 N N . GLY A 1 104 ? -7.176 5.715 -0.490 1.00 98.12 104 GLY A N 1
ATOM 818 C CA . GLY A 1 104 ? -6.220 4.610 -0.528 1.00 98.12 104 GLY A CA 1
ATOM 819 C C . GLY A 1 104 ? -4.933 4.915 0.239 1.00 98.12 104 GLY A C 1
ATOM 820 O O . GLY A 1 104 ? -4.454 4.074 0.992 1.00 98.12 104 GLY A O 1
ATOM 821 N N . MET A 1 105 ? -4.402 6.133 0.121 1.00 98.50 105 MET A N 1
ATOM 822 C CA . MET A 1 105 ? -3.197 6.543 0.844 1.00 98.50 105 MET A CA 1
ATOM 823 C C . MET A 1 105 ? -3.399 6.609 2.362 1.00 98.50 105 MET A C 1
ATOM 825 O O . MET A 1 105 ? -2.462 6.295 3.092 1.00 98.50 105 MET A O 1
ATOM 829 N N . LYS A 1 106 ? -4.598 6.951 2.858 1.00 97.94 106 LYS A N 1
ATOM 830 C CA . LYS A 1 106 ? -4.905 6.859 4.297 1.00 97.94 106 LYS A CA 1
ATOM 831 C C . LYS A 1 106 ? -4.785 5.418 4.802 1.00 97.94 106 LYS A C 1
ATOM 833 O O . LYS A 1 106 ? -4.151 5.188 5.828 1.00 97.94 106 LYS A O 1
ATOM 838 N N . ALA A 1 107 ? -5.334 4.457 4.057 1.00 98.00 107 ALA A N 1
ATOM 839 C CA . ALA A 1 107 ? -5.197 3.037 4.377 1.00 98.00 107 ALA A CA 1
ATOM 840 C C . ALA A 1 107 ? -3.738 2.560 4.322 1.00 98.00 107 ALA A C 1
ATOM 842 O O . ALA A 1 107 ? -3.297 1.849 5.218 1.00 98.00 107 ALA A O 1
ATOM 843 N N . VAL A 1 108 ? -2.972 2.992 3.314 1.00 98.19 108 VAL A N 1
ATOM 844 C CA . VAL A 1 108 ? -1.544 2.657 3.192 1.00 98.19 108 VAL A CA 1
ATOM 845 C C . VAL A 1 108 ? -0.743 3.187 4.378 1.00 98.19 108 VAL A C 1
ATOM 847 O O . VAL A 1 108 ? 0.101 2.478 4.903 1.00 98.19 108 VAL A O 1
ATOM 850 N N . ILE A 1 109 ? -1.006 4.406 4.850 1.00 97.56 109 ILE A N 1
ATOM 851 C CA . ILE A 1 109 ? -0.274 4.962 5.999 1.00 97.56 109 ILE A CA 1
ATOM 852 C C . ILE A 1 109 ? -0.554 4.170 7.291 1.00 97.56 109 ILE A C 1
ATOM 854 O O . ILE A 1 109 ? 0.282 4.146 8.189 1.00 97.56 109 ILE A O 1
ATOM 858 N N . LEU A 1 110 ? -1.711 3.510 7.395 1.00 96.88 110 LEU A N 1
ATOM 859 C CA . LEU A 1 110 ? -2.142 2.816 8.610 1.00 96.88 110 LEU A CA 1
ATOM 860 C C . LEU A 1 110 ? -2.103 1.286 8.537 1.00 96.88 110 LEU A C 1
ATOM 862 O O . LEU A 1 110 ? -2.437 0.661 9.540 1.00 96.88 110 LEU A O 1
ATOM 866 N N . HIS A 1 111 ? -1.726 0.674 7.412 1.00 97.19 111 HIS A N 1
ATOM 867 C CA . HIS A 1 111 ? -1.838 -0.784 7.229 1.00 97.19 111 HIS A CA 1
ATOM 868 C C . HIS A 1 111 ? -1.165 -1.587 8.357 1.00 97.19 111 HIS A C 1
ATOM 870 O O . HIS A 1 111 ? -1.791 -2.482 8.925 1.00 97.19 111 HIS A O 1
ATOM 876 N N . ASP A 1 112 ? 0.015 -1.142 8.793 1.00 94.50 112 ASP A N 1
ATOM 877 C CA . ASP A 1 112 ? 0.808 -1.776 9.848 1.00 94.50 112 ASP A CA 1
ATOM 878 C C . ASP A 1 112 ? 0.711 -1.094 11.225 1.00 94.50 112 ASP A C 1
ATOM 880 O O . ASP A 1 112 ? 1.411 -1.479 12.166 1.00 94.50 112 ASP A O 1
ATOM 884 N N . ILE A 1 113 ? -0.201 -0.125 11.420 1.00 92.56 113 ILE A N 1
ATOM 885 C CA . ILE A 1 113 ? -0.377 0.563 12.722 1.00 92.56 113 ILE A CA 1
ATOM 886 C C . ILE A 1 113 ? -0.653 -0.428 13.866 1.00 92.56 113 ILE A C 1
ATOM 888 O O . ILE A 1 113 ? -0.322 -0.176 15.024 1.00 92.56 113 ILE A O 1
ATOM 892 N N . GLY A 1 114 ? -1.229 -1.586 13.534 1.00 91.44 114 GLY A N 1
ATOM 893 C CA . GLY A 1 114 ? -1.505 -2.671 14.464 1.00 91.44 114 GLY A CA 1
ATOM 894 C C . GLY A 1 114 ? -0.291 -3.149 15.260 1.00 91.44 114 GLY A C 1
ATOM 895 O O . GLY A 1 114 ? -0.455 -3.570 16.407 1.00 91.44 114 GLY A O 1
ATOM 896 N N . HIS A 1 115 ? 0.915 -3.056 14.688 1.00 88.12 115 HIS A N 1
ATOM 897 C CA . HIS A 1 115 ? 2.148 -3.500 15.335 1.00 88.12 115 HIS A CA 1
ATOM 898 C C . HIS A 1 115 ? 2.449 -2.730 16.626 1.00 88.12 115 HIS A C 1
ATOM 900 O O . HIS A 1 115 ? 2.955 -3.321 17.578 1.00 88.12 115 HIS A O 1
ATOM 906 N N . PHE A 1 116 ? 2.055 -1.454 16.723 1.00 86.06 116 PHE A N 1
ATOM 907 C CA . PHE A 1 116 ? 2.230 -0.650 17.941 1.00 86.06 116 PHE A CA 1
ATOM 908 C C . PHE A 1 116 ? 1.379 -1.133 19.125 1.00 86.06 116 PHE A C 1
ATOM 910 O O . PHE A 1 116 ? 1.649 -0.773 20.270 1.00 86.06 116 PHE A O 1
ATOM 917 N N . PHE A 1 117 ? 0.354 -1.952 18.872 1.00 85.56 117 PHE A N 1
ATOM 918 C CA . PHE A 1 117 ? -0.533 -2.492 19.904 1.00 85.56 117 PHE A CA 1
ATOM 919 C C . PHE A 1 117 ? -0.171 -3.924 20.323 1.00 85.56 117 PHE A C 1
ATOM 921 O O . PHE A 1 117 ? -0.790 -4.474 21.240 1.00 85.56 117 PHE A O 1
ATOM 928 N N . LEU A 1 118 ? 0.814 -4.547 19.669 1.00 82.81 118 LEU A N 1
ATOM 929 C CA . LEU A 1 118 ? 1.282 -5.883 20.024 1.00 82.81 118 LEU A CA 1
ATOM 930 C C . LEU A 1 118 ? 2.197 -5.826 21.254 1.00 82.81 118 LEU A C 1
ATOM 932 O O . LEU A 1 118 ? 3.089 -4.993 21.362 1.00 82.81 118 LEU A O 1
ATOM 936 N N . LYS A 1 119 ? 2.006 -6.765 22.187 1.00 61.47 119 LYS A N 1
ATOM 937 C CA . LYS A 1 119 ? 2.842 -6.923 23.392 1.00 61.47 119 LYS A CA 1
ATOM 938 C C . LYS A 1 119 ? 4.079 -7.804 23.127 1.00 61.47 119 LYS A C 1
ATOM 940 O O . LYS A 1 119 ? 4.345 -8.713 23.912 1.00 61.47 119 LYS A O 1
ATOM 945 N N . SER A 1 120 ? 4.781 -7.622 22.005 1.00 55.12 120 SER A N 1
ATOM 946 C CA . SER A 1 120 ? 5.997 -8.399 21.697 1.00 55.12 120 SER A CA 1
ATOM 947 C C . SER A 1 120 ? 7.261 -7.701 22.231 1.00 55.12 120 SER A C 1
ATOM 949 O O . SER A 1 120 ? 7.273 -6.490 22.436 1.00 55.12 120 SER A O 1
ATOM 951 N N . ALA A 1 121 ? 8.316 -8.478 22.507 1.00 45.97 121 ALA A N 1
ATOM 952 C CA . ALA A 1 121 ? 9.569 -7.987 23.095 1.00 45.97 121 ALA A CA 1
ATOM 953 C C . ALA A 1 121 ? 10.465 -7.210 22.107 1.00 45.97 121 ALA A C 1
ATOM 955 O O . ALA A 1 121 ? 11.377 -6.511 22.542 1.00 45.97 121 ALA A O 1
ATOM 956 N N . SER A 1 122 ? 10.197 -7.295 20.803 1.00 50.75 122 SER A N 1
ATOM 957 C CA . SER A 1 122 ? 10.816 -6.468 19.768 1.00 50.75 122 SER A CA 1
ATOM 958 C C . SER A 1 122 ? 9.980 -6.562 18.492 1.00 50.75 122 SER A C 1
ATOM 960 O O . SER A 1 122 ? 9.577 -7.640 18.051 1.00 50.75 122 SER A O 1
ATOM 962 N N . VAL A 1 123 ? 9.707 -5.410 17.883 1.00 51.28 123 VAL A N 1
ATOM 963 C CA . VAL A 1 123 ? 8.979 -5.337 16.610 1.00 51.28 123 VAL A CA 1
ATOM 964 C C . VAL A 1 123 ? 9.863 -5.834 15.441 1.00 51.28 123 VAL A C 1
ATOM 966 O O . VAL A 1 123 ? 9.369 -6.132 14.364 1.00 51.28 123 VAL A O 1
ATOM 969 N N . GLU A 1 124 ? 11.172 -5.973 15.675 1.00 50.06 124 GLU A N 1
ATOM 970 C CA . GLU A 1 124 ? 12.168 -6.531 14.748 1.00 50.06 124 GLU A CA 1
ATOM 971 C C . GLU A 1 124 ? 12.141 -8.076 14.683 1.00 50.06 124 GLU A C 1
ATOM 973 O O . GLU A 1 124 ? 12.575 -8.649 13.687 1.00 50.06 124 GLU A O 1
ATOM 978 N N . ASP A 1 125 ? 11.576 -8.759 15.688 1.00 45.38 125 ASP A N 1
ATOM 979 C CA . ASP A 1 125 ? 11.449 -10.229 15.736 1.00 45.38 125 ASP A CA 1
ATOM 980 C C . ASP A 1 125 ? 10.153 -10.759 15.078 1.00 45.38 125 ASP A C 1
ATOM 982 O O . ASP A 1 125 ? 9.848 -11.957 15.177 1.00 45.38 125 ASP A O 1
ATOM 986 N N . ASP A 1 126 ? 9.362 -9.871 14.464 1.00 48.69 126 ASP A N 1
ATOM 987 C CA . ASP A 1 126 ? 8.026 -10.147 13.907 1.00 48.69 126 ASP A CA 1
ATOM 988 C C . ASP A 1 126 ? 8.048 -10.469 12.399 1.00 48.69 126 ASP A C 1
ATOM 990 O O . ASP A 1 126 ? 7.010 -10.770 11.815 1.00 48.69 126 ASP A O 1
ATOM 994 N N . PHE A 1 127 ? 9.235 -10.485 11.778 1.00 47.78 127 PHE A N 1
ATOM 995 C CA . PHE A 1 127 ? 9.439 -10.978 10.405 1.00 47.78 127 PHE A CA 1
ATOM 996 C C . PHE A 1 127 ? 9.262 -12.500 10.269 1.00 47.78 127 PHE A C 1
ATOM 998 O O . PHE A 1 127 ? 9.269 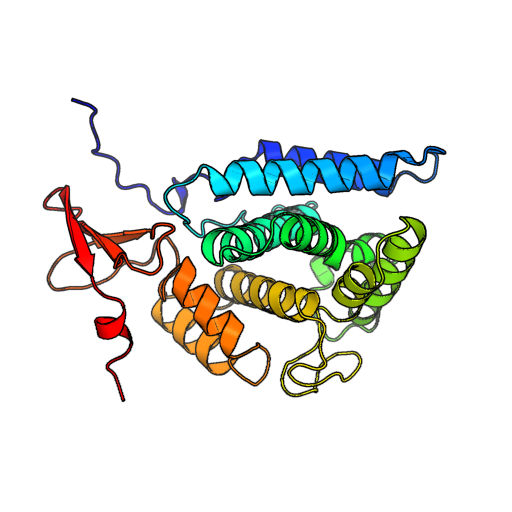-13.031 9.157 1.00 47.78 127 PHE A O 1
ATOM 1005 N N . ASP A 1 128 ? 9.108 -13.219 11.383 1.00 48.38 128 ASP A N 1
ATOM 1006 C CA . ASP A 1 128 ? 8.719 -14.624 11.370 1.00 48.38 128 ASP A CA 1
ATOM 1007 C C . ASP A 1 128 ? 7.183 -14.728 11.349 1.00 48.38 128 ASP A C 1
ATOM 1009 O O . ASP A 1 128 ? 6.528 -14.677 12.394 1.00 48.38 128 ASP A O 1
ATOM 1013 N N . GLU A 1 129 ? 6.609 -14.921 10.149 1.00 50.12 129 GLU A N 1
ATOM 1014 C CA . GLU A 1 129 ? 5.166 -15.144 9.895 1.00 50.12 129 GLU A CA 1
ATOM 1015 C C . GLU A 1 129 ? 4.544 -16.258 10.773 1.00 50.12 129 GLU A C 1
ATOM 1017 O O . GLU A 1 129 ? 3.321 -16.428 10.813 1.00 50.12 129 GLU A O 1
ATOM 1022 N N . LYS A 1 130 ? 5.374 -17.053 11.463 1.00 44.78 130 LYS A N 1
ATOM 1023 C CA . LYS A 1 130 ? 4.978 -18.168 12.328 1.00 44.78 130 LYS A CA 1
ATOM 1024 C C . LYS A 1 130 ? 4.487 -17.770 13.720 1.00 44.78 130 LYS A C 1
ATOM 1026 O O . LYS A 1 130 ? 4.009 -18.650 14.434 1.00 44.78 130 LYS A O 1
ATOM 1031 N N . LYS A 1 131 ? 4.595 -16.507 14.145 1.00 54.22 131 LYS A N 1
ATOM 1032 C CA . LYS A 1 131 ? 4.081 -16.083 15.460 1.00 54.22 131 LYS A CA 1
ATOM 1033 C C . LYS A 1 131 ? 2.613 -15.662 15.362 1.00 54.22 131 LYS A C 1
ATOM 1035 O O . LYS A 1 131 ? 2.268 -14.774 14.587 1.00 54.22 131 LYS A O 1
ATOM 1040 N N . ASP A 1 132 ? 1.764 -16.229 16.223 1.00 56.91 132 ASP A N 1
ATOM 1041 C CA . ASP A 1 132 ? 0.332 -15.885 16.340 1.00 56.91 132 ASP A CA 1
ATOM 1042 C C . ASP A 1 132 ? 0.079 -14.374 16.516 1.00 56.91 132 ASP A C 1
ATOM 1044 O O . ASP A 1 132 ? -0.968 -13.868 16.117 1.00 56.91 132 ASP A O 1
ATOM 1048 N N . ASN A 1 133 ? 1.055 -13.634 17.053 1.00 67.19 133 ASN A N 1
ATOM 1049 C CA . ASN A 1 133 ? 0.979 -12.184 17.224 1.00 67.19 133 ASN A CA 1
ATOM 1050 C C . ASN A 1 133 ? 0.984 -11.410 15.897 1.00 67.19 133 ASN A C 1
ATOM 1052 O O . ASN A 1 133 ? 0.255 -10.425 15.787 1.00 67.19 133 ASN A O 1
ATOM 1056 N N . HIS A 1 134 ? 1.729 -11.857 14.878 1.00 76.81 134 HIS A N 1
ATOM 1057 C CA . HIS A 1 134 ? 1.809 -11.142 13.602 1.00 76.81 134 HIS A CA 1
ATOM 1058 C C . HIS A 1 134 ? 0.442 -11.117 12.906 1.00 76.81 134 HIS A C 1
ATOM 1060 O O . HIS A 1 134 ? 0.001 -10.078 12.433 1.00 76.81 134 HIS A O 1
ATOM 1066 N N . ARG A 1 135 ? -0.323 -12.214 12.949 1.00 84.75 135 ARG A N 1
ATOM 1067 C CA . ARG A 1 135 ? -1.679 -12.268 12.365 1.00 84.75 135 ARG A CA 1
ATOM 1068 C C . ARG A 1 135 ? -2.703 -11.368 13.066 1.00 84.75 135 ARG A C 1
ATOM 1070 O O . ARG A 1 135 ? -3.796 -11.172 12.538 1.00 84.75 135 ARG A O 1
ATOM 1077 N N . LEU A 1 136 ? -2.381 -10.828 14.244 1.00 88.62 136 LEU A N 1
ATOM 1078 C CA . LEU A 1 136 ? -3.274 -9.946 14.995 1.00 88.62 136 LEU A CA 1
ATOM 1079 C C . LEU A 1 136 ? -3.153 -8.475 14.589 1.00 88.62 136 LEU A C 1
ATOM 1081 O O . LEU A 1 136 ? -4.125 -7.740 14.780 1.00 88.62 136 LEU A O 1
ATOM 1085 N N . HIS A 1 137 ? -2.025 -8.025 14.023 1.00 91.38 137 HIS A N 1
ATOM 1086 C CA . HIS A 1 137 ? -1.861 -6.604 13.698 1.00 91.38 137 HIS A CA 1
ATOM 1087 C C . HIS A 1 137 ? -2.915 -6.072 12.705 1.00 91.38 137 HIS A C 1
ATOM 1089 O O . HIS A 1 137 ? -3.415 -4.978 12.966 1.00 91.38 137 HIS A O 1
ATOM 1095 N N . PRO A 1 138 ? -3.385 -6.803 11.668 1.00 94.38 138 PRO A N 1
ATOM 1096 C CA . PRO A 1 138 ? -4.408 -6.271 10.762 1.00 94.38 138 PRO A CA 1
ATOM 1097 C C . PRO A 1 138 ? -5.733 -6.037 11.493 1.00 94.38 138 PRO A C 1
ATOM 1099 O O . PRO A 1 138 ? -6.439 -5.059 11.256 1.00 94.38 138 PRO A O 1
ATOM 1102 N N . VAL A 1 139 ? -6.052 -6.908 12.458 1.00 94.31 139 VAL A N 1
ATOM 1103 C CA . VAL A 1 139 ? -7.259 -6.805 13.287 1.00 94.31 139 VAL A CA 1
ATOM 1104 C C . VAL A 1 139 ? -7.167 -5.613 14.239 1.00 94.31 139 VAL A C 1
ATOM 1106 O O . VAL A 1 139 ? -8.133 -4.863 14.387 1.00 94.31 139 VAL A O 1
ATOM 1109 N N . LEU A 1 140 ? -6.019 -5.424 14.896 1.00 93.19 140 LEU A N 1
ATOM 1110 C CA . LEU A 1 140 ? -5.791 -4.289 15.796 1.00 93.19 140 LEU A CA 1
ATOM 1111 C C . LEU A 1 140 ? -5.753 -2.963 15.024 1.00 93.19 140 LEU A C 1
ATOM 1113 O O . LEU A 1 140 ? -6.383 -1.995 15.448 1.00 93.19 140 LEU A O 1
ATOM 1117 N N . GLY A 1 141 ? -5.102 -2.947 13.861 1.00 94.75 141 GLY A N 1
ATOM 1118 C CA . GLY A 1 141 ? -5.056 -1.801 12.961 1.00 94.75 141 GLY A CA 1
ATOM 1119 C C . GLY A 1 141 ? -6.439 -1.415 12.444 1.00 94.75 141 GLY A C 1
ATOM 1120 O O . GLY A 1 141 ? -6.823 -0.252 12.537 1.00 94.75 141 GLY A O 1
ATOM 1121 N N . CYS A 1 142 ? -7.246 -2.386 12.006 1.00 96.50 142 CYS A N 1
ATOM 1122 C CA . CYS A 1 142 ? -8.627 -2.145 11.587 1.00 96.50 142 CYS A CA 1
ATOM 1123 C C . CYS A 1 142 ? -9.474 -1.547 12.721 1.00 96.50 142 CYS A C 1
ATOM 1125 O O . CYS A 1 142 ? -10.223 -0.598 12.495 1.00 96.50 142 CYS A O 1
ATOM 1127 N N . LYS A 1 143 ? -9.351 -2.060 13.955 1.00 94.81 143 LYS A N 1
ATOM 1128 C CA . LYS A 1 143 ? -10.059 -1.491 15.118 1.00 94.81 143 LYS A CA 1
ATOM 1129 C C . LYS A 1 143 ? -9.668 -0.036 15.366 1.00 94.81 143 LYS A C 1
ATOM 1131 O O . LYS A 1 143 ? -10.542 0.779 15.649 1.00 94.81 143 LYS A O 1
ATOM 1136 N N . PHE A 1 144 ? -8.385 0.288 15.235 1.00 92.88 144 PHE A N 1
ATOM 1137 C CA . PHE A 1 144 ? -7.903 1.660 15.361 1.00 92.88 144 PHE A CA 1
ATOM 1138 C C . PHE A 1 144 ? -8.433 2.562 14.235 1.00 92.88 144 PHE A C 1
ATOM 1140 O O . PHE A 1 144 ? -8.902 3.664 14.499 1.00 92.88 144 PHE A O 1
ATOM 1147 N N . CYS A 1 145 ? -8.470 2.073 12.993 1.00 94.25 145 CYS A N 1
ATOM 1148 C CA . CYS A 1 145 ? -9.044 2.803 11.856 1.00 94.25 145 CYS A CA 1
ATOM 1149 C C . CYS A 1 145 ? -10.528 3.144 12.064 1.00 94.25 145 CYS A C 1
ATOM 1151 O O . CYS A 1 145 ? -10.946 4.264 11.771 1.00 94.25 145 CYS A O 1
ATOM 1153 N N . VAL A 1 146 ? -11.308 2.223 12.642 1.00 93.94 146 VAL A N 1
ATOM 1154 C CA . VAL A 1 146 ? -12.711 2.477 13.016 1.00 93.94 146 VAL A CA 1
ATOM 1155 C C . VAL A 1 146 ? -12.812 3.587 14.068 1.00 93.94 146 VAL A C 1
ATOM 1157 O O . VAL A 1 146 ? -13.676 4.451 13.960 1.00 93.94 146 VAL A O 1
ATOM 1160 N N . GLN A 1 147 ? -11.916 3.614 15.061 1.00 90.69 147 GLN A N 1
ATOM 1161 C CA . GLN A 1 147 ? -11.875 4.688 16.067 1.00 90.69 147 GLN A CA 1
ATOM 1162 C C . GLN A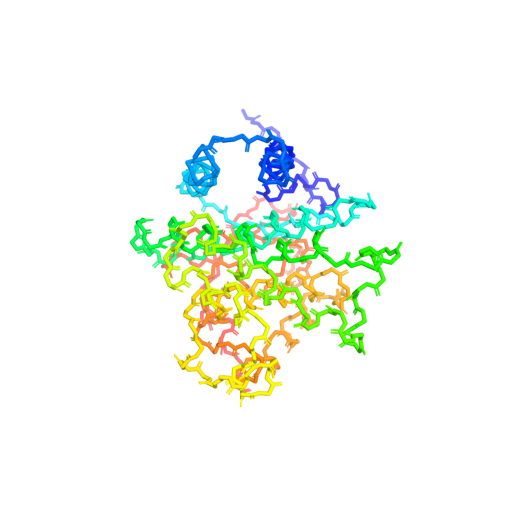 1 147 ? -11.519 6.054 15.465 1.00 90.69 147 GLN A C 1
ATOM 1164 O O . GLN A 1 147 ? -11.945 7.082 15.987 1.00 90.69 147 GLN A O 1
ATOM 1169 N N . LEU A 1 148 ? -10.768 6.067 14.362 1.00 89.38 148 LEU A N 1
ATOM 1170 C CA . LEU A 1 148 ? -10.460 7.268 13.586 1.00 89.38 148 LEU A CA 1
ATOM 1171 C C . LEU A 1 148 ? -11.585 7.688 12.625 1.00 89.38 148 LEU A C 1
ATOM 1173 O O . LEU A 1 148 ? -11.396 8.645 11.883 1.00 89.38 148 LEU A O 1
ATOM 1177 N N . ASN A 1 149 ? -12.739 7.008 12.639 1.00 90.81 149 ASN A N 1
ATOM 1178 C CA . ASN A 1 149 ? -13.867 7.233 11.727 1.00 90.81 149 ASN A CA 1
ATOM 1179 C C . ASN A 1 149 ? -13.511 7.090 10.237 1.00 90.81 149 ASN A C 1
ATOM 1181 O O . ASN A 1 149 ? -14.137 7.717 9.383 1.00 90.81 149 ASN A O 1
ATOM 1185 N N . LEU A 1 150 ? -12.534 6.237 9.912 1.00 93.94 150 LEU A N 1
ATOM 1186 C CA . LEU A 1 150 ? -12.237 5.920 8.521 1.00 93.94 150 LEU A CA 1
ATOM 1187 C C . LEU A 1 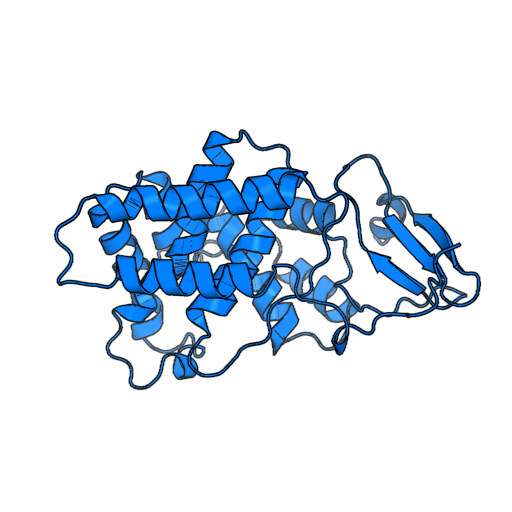150 ? -13.382 5.136 7.871 1.00 93.94 150 LEU A C 1
ATOM 1189 O O . LEU A 1 150 ? -14.168 4.447 8.524 1.00 93.94 150 LEU A O 1
ATOM 1193 N N . SER A 1 151 ? -13.472 5.242 6.550 1.00 95.81 151 SER A N 1
ATOM 1194 C CA . SER A 1 151 ? -14.463 4.533 5.747 1.00 95.81 151 SER A CA 1
ATOM 1195 C C . SER A 1 151 ? -14.285 3.015 5.820 1.00 95.81 151 SER A C 1
ATOM 1197 O O . SER A 1 151 ? -13.207 2.498 6.131 1.00 95.81 151 SER A O 1
ATOM 1199 N N . ALA A 1 152 ? -15.348 2.287 5.470 1.00 97.38 152 ALA A N 1
ATOM 1200 C CA . ALA A 1 152 ? -15.318 0.830 5.410 1.00 97.38 152 ALA A CA 1
ATOM 1201 C C . ALA A 1 152 ? -14.210 0.317 4.478 1.00 97.38 152 ALA A C 1
ATOM 1203 O O . ALA A 1 152 ? -13.491 -0.592 4.866 1.00 97.38 152 ALA A O 1
ATOM 1204 N N . ASP A 1 153 ? -14.011 0.941 3.311 1.00 97.56 153 ASP A N 1
ATOM 1205 C CA . ASP A 1 153 ? -12.961 0.542 2.365 1.00 97.56 153 ASP A CA 1
ATOM 1206 C C . ASP A 1 153 ? -11.549 0.721 2.939 1.00 97.56 153 ASP A C 1
ATOM 1208 O O . ASP A 1 153 ? -10.668 -0.090 2.661 1.00 97.56 153 ASP A O 1
ATOM 1212 N N . GLU A 1 154 ? -11.323 1.763 3.745 1.00 97.81 154 GLU A N 1
ATOM 1213 C CA . GLU A 1 154 ? -10.040 1.999 4.419 1.00 97.81 154 GLU A CA 1
ATOM 1214 C C . GLU A 1 154 ? -9.804 0.976 5.532 1.00 97.81 154 GLU A C 1
ATOM 1216 O O . GLU A 1 154 ? -8.707 0.437 5.654 1.00 97.81 154 GLU A O 1
ATOM 1221 N N . CYS A 1 155 ? -10.841 0.659 6.310 1.00 97.88 155 CYS A N 1
ATOM 1222 C CA . CYS A 1 155 ? -10.759 -0.352 7.362 1.00 97.88 155 CYS A CA 1
ATOM 1223 C C . CYS A 1 155 ? -10.537 -1.755 6.775 1.00 97.88 155 CYS A C 1
ATOM 1225 O O . CYS A 1 155 ? -9.668 -2.488 7.241 1.00 97.88 155 CYS A O 1
ATOM 1227 N N . ASP A 1 156 ? -11.271 -2.103 5.715 1.00 98.06 156 ASP A N 1
ATOM 1228 C CA . ASP A 1 156 ? -11.123 -3.357 4.975 1.00 98.06 156 ASP A CA 1
ATOM 1229 C C . ASP A 1 156 ? -9.725 -3.462 4.346 1.00 98.06 156 ASP A C 1
ATOM 1231 O O . ASP A 1 156 ? -9.120 -4.532 4.356 1.00 98.06 156 ASP A O 1
ATOM 1235 N N . ALA A 1 157 ? -9.170 -2.363 3.831 1.00 98.31 157 ALA A N 1
ATOM 1236 C CA . ALA A 1 157 ? -7.806 -2.350 3.318 1.00 98.31 157 ALA A CA 1
ATOM 1237 C C . ALA A 1 157 ? -6.793 -2.784 4.386 1.00 98.31 157 ALA A C 1
ATOM 1239 O O . ALA A 1 157 ? -6.006 -3.695 4.143 1.00 98.31 157 ALA A O 1
ATOM 1240 N N . VAL A 1 158 ? -6.865 -2.180 5.576 1.00 97.94 158 VAL A N 1
ATOM 1241 C CA . VAL A 1 158 ? -5.989 -2.503 6.710 1.00 97.94 158 VAL A CA 1
ATOM 1242 C C . VAL A 1 158 ? -6.245 -3.918 7.225 1.00 97.94 158 VAL A C 1
ATOM 1244 O O . VAL A 1 158 ? -5.304 -4.628 7.551 1.00 97.94 158 VAL A O 1
ATOM 1247 N N . LEU A 1 159 ? -7.490 -4.390 7.250 1.00 97.56 159 LEU A N 1
ATOM 1248 C CA . LEU A 1 159 ? -7.805 -5.740 7.721 1.00 97.56 159 LEU A CA 1
ATOM 1249 C C . LEU A 1 159 ? -7.298 -6.842 6.775 1.00 97.56 159 LEU A C 1
ATOM 1251 O O . LEU A 1 159 ? -6.854 -7.893 7.235 1.00 97.56 159 LEU A O 1
ATOM 1255 N N . TYR A 1 160 ? -7.384 -6.616 5.462 1.00 97.81 160 TYR A N 1
ATOM 1256 C CA . TYR A 1 160 ? -7.168 -7.645 4.440 1.00 97.81 160 TYR A CA 1
ATOM 1257 C C . TYR A 1 160 ? -5.853 -7.495 3.660 1.00 97.81 160 TYR A C 1
ATOM 1259 O O . TYR A 1 160 ? -5.660 -8.214 2.681 1.00 97.81 160 TYR A O 1
ATOM 1267 N N . HIS A 1 161 ? -4.938 -6.596 4.039 1.00 97.31 161 HIS A N 1
ATOM 1268 C CA . HIS A 1 161 ? -3.698 -6.383 3.273 1.00 97.31 161 HIS A CA 1
ATOM 1269 C C . HIS A 1 161 ? -2.739 -7.593 3.258 1.00 97.31 161 HIS A C 1
ATOM 1271 O O . HIS A 1 161 ? -1.941 -7.708 2.336 1.00 97.31 161 HIS A O 1
ATOM 1277 N N . HIS A 1 162 ? -2.878 -8.556 4.181 1.00 95.50 162 HIS A N 1
ATOM 1278 C CA . HIS A 1 162 ? -2.178 -9.859 4.132 1.00 95.50 162 HIS A CA 1
ATOM 1279 C C . HIS A 1 162 ? -2.943 -10.963 3.384 1.00 95.50 162 HIS A C 1
ATOM 1281 O O . HIS A 1 162 ? -2.559 -12.136 3.419 1.00 95.50 162 HIS A O 1
ATOM 1287 N N . GLU A 1 163 ? -4.045 -10.637 2.702 1.00 96.38 163 GLU A N 1
ATOM 1288 C CA . GLU A 1 163 ? -4.712 -11.603 1.831 1.00 96.38 163 GLU A CA 1
ATOM 1289 C C . GLU A 1 163 ? -3.854 -11.960 0.619 1.00 96.38 163 GLU A C 1
ATOM 1291 O O . GLU A 1 163 ? -3.221 -11.114 -0.013 1.00 96.38 163 GLU A O 1
ATOM 1296 N N . ARG A 1 164 ? -3.893 -13.241 0.250 1.00 96.94 164 ARG A N 1
ATOM 1297 C CA . ARG A 1 164 ? -3.248 -13.755 -0.958 1.00 96.94 164 ARG A CA 1
ATOM 1298 C C . ARG A 1 164 ? -4.289 -13.891 -2.054 1.00 96.94 164 ARG A C 1
ATOM 1300 O O . ARG A 1 164 ? -5.391 -14.376 -1.809 1.00 96.94 164 ARG A O 1
ATOM 1307 N N . PHE A 1 165 ? -3.937 -13.509 -3.279 1.00 97.69 165 PHE A N 1
ATOM 1308 C CA . PHE A 1 165 ? -4.862 -13.531 -4.415 1.00 97.69 165 PHE A CA 1
ATOM 1309 C C . PHE A 1 165 ? -5.486 -14.917 -4.688 1.00 97.69 165 PHE A C 1
ATOM 1311 O O . PHE A 1 165 ? -6.620 -15.002 -5.160 1.00 97.69 165 PHE A O 1
ATOM 1318 N N . ASP A 1 166 ? -4.790 -16.003 -4.351 1.00 96.56 166 ASP A N 1
ATOM 1319 C CA . ASP A 1 166 ? -5.242 -17.395 -4.457 1.00 96.56 166 ASP A CA 1
ATOM 1320 C C . ASP A 1 166 ? -6.251 -17.827 -3.374 1.00 96.56 166 ASP A C 1
ATOM 1322 O O . ASP A 1 166 ? -6.910 -18.861 -3.544 1.00 96.56 166 ASP A O 1
ATOM 1326 N N . GLY A 1 167 ? -6.436 -17.018 -2.326 1.00 95.38 167 GLY A N 1
ATOM 1327 C CA . GLY A 1 167 ? -7.330 -17.280 -1.199 1.00 95.38 167 GLY A CA 1
ATOM 1328 C C . GLY A 1 167 ? -6.669 -17.926 0.019 1.00 95.38 167 GLY A C 1
ATOM 1329 O O . GLY A 1 167 ? -7.378 -18.306 0.943 1.00 95.38 167 GLY A O 1
ATOM 1330 N N . THR A 1 168 ? -5.341 -18.076 0.038 1.00 92.75 168 THR A N 1
ATOM 1331 C CA . THR A 1 168 ? -4.597 -18.720 1.144 1.00 92.75 168 THR A CA 1
ATOM 1332 C C . THR A 1 168 ? -4.034 -17.726 2.174 1.00 92.75 168 THR A C 1
ATOM 1334 O O . THR A 1 168 ? -3.114 -18.056 2.921 1.00 92.75 168 THR A O 1
ATOM 1337 N N . GLY A 1 169 ? -4.563 -16.495 2.191 1.00 88.81 169 GLY A N 1
ATOM 1338 C CA . GLY A 1 169 ? -4.202 -15.436 3.139 1.00 88.81 169 GLY A CA 1
ATOM 1339 C C . GLY A 1 169 ? -4.793 -15.625 4.541 1.00 88.81 169 GLY A C 1
ATOM 1340 O O . GLY A 1 169 ? -5.286 -16.696 4.890 1.00 88.81 169 GLY A O 1
ATOM 1341 N N . PHE A 1 170 ? -4.738 -14.580 5.371 1.00 87.25 170 PHE A N 1
ATOM 1342 C CA . PHE A 1 170 ? -5.062 -14.682 6.803 1.00 87.25 170 PHE A CA 1
ATOM 1343 C C . PHE A 1 170 ? -6.550 -14.930 7.104 1.00 87.25 170 PHE A C 1
ATOM 1345 O O . PHE A 1 170 ? -6.868 -15.695 8.012 1.00 87.25 170 PHE A O 1
ATOM 1352 N N . ILE A 1 171 ? -7.453 -14.293 6.359 1.00 85.44 171 ILE A N 1
ATOM 1353 C CA . ILE A 1 171 ? -8.910 -14.238 6.576 1.00 85.44 171 ILE A CA 1
ATOM 1354 C C . ILE A 1 171 ? -9.669 -14.837 5.363 1.00 85.44 171 ILE A C 1
ATOM 1356 O O . ILE A 1 171 ? -10.898 -14.888 5.347 1.00 85.44 171 ILE A O 1
ATOM 1360 N N . SER A 1 172 ? -8.948 -15.392 4.377 1.00 83.56 172 SER A N 1
ATOM 1361 C CA . SER A 1 172 ? -9.463 -16.249 3.290 1.00 83.56 172 SER A CA 1
ATOM 1362 C C . SER A 1 172 ? -10.387 -15.560 2.267 1.00 83.56 172 SER A C 1
ATOM 1364 O O . SER A 1 172 ? -11.363 -16.157 1.802 1.00 83.56 172 SER A O 1
ATOM 1366 N N . ARG A 1 173 ? -10.084 -14.320 1.854 1.00 91.88 173 ARG A N 1
ATOM 1367 C CA . ARG A 1 173 ? -10.709 -13.705 0.658 1.00 91.88 173 ARG A CA 1
ATOM 1368 C C . ARG A 1 173 ? -9.897 -14.065 -0.591 1.00 91.88 173 ARG A C 1
ATOM 1370 O O . ARG A 1 173 ? -8.684 -14.203 -0.521 1.00 91.88 173 ARG A O 1
ATOM 1377 N N . LYS A 1 174 ? -10.546 -14.202 -1.755 1.00 97.06 174 LYS A N 1
ATOM 1378 C CA . LYS A 1 174 ? -9.890 -14.674 -2.988 1.00 97.06 174 LYS A CA 1
ATOM 1379 C C . LYS A 1 174 ? -10.093 -13.734 -4.169 1.00 97.06 174 LYS A C 1
ATOM 1381 O O . LYS A 1 174 ? -11.199 -13.283 -4.465 1.00 97.06 174 LYS A O 1
ATOM 1386 N N . GLY A 1 175 ? -9.023 -13.516 -4.924 1.00 97.38 175 GLY A N 1
ATOM 1387 C CA . GLY A 1 175 ? -9.062 -12.765 -6.167 1.00 97.38 175 GLY A CA 1
ATOM 1388 C C . GLY A 1 175 ? -9.606 -11.351 -5.967 1.00 97.38 175 GLY A C 1
ATOM 1389 O O . GLY A 1 175 ? -9.201 -10.624 -5.063 1.00 97.38 175 GLY A O 1
ATOM 1390 N N . LYS A 1 176 ? -10.567 -10.952 -6.804 1.00 97.62 176 LYS A N 1
ATOM 1391 C CA . LYS A 1 176 ? -11.150 -9.602 -6.774 1.00 97.62 176 LYS A CA 1
ATOM 1392 C C . LYS A 1 176 ? -12.140 -9.366 -5.624 1.00 97.62 176 LYS A C 1
ATOM 1394 O O . LYS A 1 176 ? -12.582 -8.234 -5.469 1.00 97.62 176 LYS A O 1
ATOM 1399 N N . THR A 1 177 ? -12.469 -10.380 -4.812 1.00 97.44 177 THR A N 1
ATOM 1400 C CA . THR A 1 177 ? -13.245 -10.162 -3.574 1.00 97.44 177 THR A CA 1
ATOM 1401 C C . THR A 1 177 ? -12.388 -9.544 -2.468 1.00 97.44 177 THR A C 1
ATOM 1403 O O . THR A 1 177 ? -12.923 -9.019 -1.492 1.00 97.44 177 THR A O 1
ATOM 1406 N N . ILE A 1 178 ? -11.059 -9.601 -2.606 1.00 98.38 178 ILE A N 1
ATOM 1407 C CA . ILE A 1 178 ? -10.128 -8.854 -1.763 1.00 98.38 178 ILE A CA 1
ATOM 1408 C C . ILE A 1 178 ? -10.271 -7.361 -2.120 1.00 98.38 178 ILE A C 1
ATOM 1410 O O . ILE A 1 178 ? -10.206 -7.022 -3.315 1.00 98.38 178 ILE A O 1
ATOM 1414 N N . PRO A 1 179 ? -10.454 -6.465 -1.128 1.00 98.19 179 PRO A N 1
ATOM 1415 C CA . PRO A 1 179 ? -10.569 -5.027 -1.359 1.00 98.19 179 PRO A CA 1
ATOM 1416 C C . PRO A 1 179 ? -9.435 -4.501 -2.239 1.00 98.19 179 PRO A C 1
ATOM 1418 O O . PRO A 1 179 ? -8.294 -4.950 -2.137 1.00 98.19 179 PRO A O 1
ATOM 1421 N N . PHE A 1 180 ? -9.737 -3.547 -3.121 1.00 98.56 180 PHE A N 1
ATOM 1422 C CA . PHE A 1 180 ? -8.736 -3.029 -4.058 1.00 98.56 180 PHE A CA 1
ATOM 1423 C C . PHE A 1 180 ? -7.510 -2.459 -3.332 1.00 98.56 180 PHE A C 1
ATOM 1425 O O . PHE A 1 180 ? -6.382 -2.797 -3.689 1.00 98.56 180 PHE A O 1
ATOM 1432 N N . TYR A 1 181 ? -7.731 -1.655 -2.288 1.00 98.69 181 TYR A N 1
ATOM 1433 C CA . TYR A 1 181 ? -6.649 -1.080 -1.490 1.00 98.69 181 TYR A CA 1
ATOM 1434 C C . TYR A 1 181 ? -5.810 -2.151 -0.774 1.00 98.69 181 TYR A C 1
ATOM 1436 O O . TYR A 1 181 ? -4.590 -2.055 -0.774 1.00 98.69 181 TYR A O 1
ATOM 1444 N N . ALA A 1 182 ? -6.422 -3.227 -0.270 1.00 98.50 182 ALA A N 1
ATOM 1445 C CA . ALA A 1 182 ? -5.674 -4.359 0.286 1.00 98.50 182 ALA A CA 1
ATOM 1446 C C . ALA A 1 182 ? -4.774 -5.028 -0.771 1.00 98.50 182 ALA A C 1
ATOM 1448 O O . ALA A 1 182 ? -3.610 -5.311 -0.506 1.00 98.50 182 ALA A O 1
ATOM 1449 N N . ARG A 1 183 ? -5.276 -5.227 -2.000 1.00 98.69 183 ARG A N 1
ATOM 1450 C CA . ARG A 1 183 ? -4.492 -5.831 -3.094 1.00 98.69 183 ARG A CA 1
ATOM 1451 C C . ARG A 1 183 ? -3.300 -4.973 -3.526 1.00 98.69 183 ARG A C 1
ATOM 1453 O O . ARG A 1 183 ? -2.253 -5.531 -3.851 1.00 98.69 183 ARG A O 1
ATOM 1460 N N . ILE A 1 184 ? -3.451 -3.645 -3.569 1.00 98.69 184 ILE A N 1
ATOM 1461 C CA . ILE A 1 184 ? -2.354 -2.742 -3.962 1.00 98.69 184 ILE A CA 1
ATOM 1462 C C . ILE A 1 184 ? -1.329 -2.550 -2.839 1.00 98.69 184 ILE A C 1
ATOM 1464 O O . ILE A 1 184 ? -0.143 -2.462 -3.144 1.00 98.69 184 ILE A O 1
ATOM 1468 N N . ILE A 1 185 ? -1.754 -2.571 -1.568 1.00 98.69 185 ILE A N 1
ATOM 1469 C CA . ILE A 1 185 ? -0.842 -2.620 -0.413 1.00 98.69 185 ILE A CA 1
ATOM 1470 C C . ILE A 1 185 ? -0.035 -3.922 -0.456 1.00 98.69 185 ILE A C 1
ATOM 1472 O O . ILE A 1 185 ? 1.187 -3.863 -0.514 1.00 98.69 185 ILE A O 1
ATOM 1476 N N . ARG A 1 186 ? -0.695 -5.083 -0.613 1.00 98.00 186 ARG A N 1
ATOM 1477 C CA . ARG A 1 186 ? -0.003 -6.384 -0.683 1.00 98.00 186 ARG A CA 1
ATOM 1478 C C . ARG A 1 186 ? 1.069 -6.445 -1.771 1.00 98.00 186 ARG A C 1
ATOM 1480 O O . ARG A 1 186 ? 2.112 -7.070 -1.593 1.00 98.00 186 ARG A O 1
ATOM 1487 N N . LEU A 1 187 ? 0.805 -5.825 -2.922 1.00 98.31 187 LEU A N 1
ATOM 1488 C CA . LEU A 1 187 ? 1.797 -5.690 -3.986 1.00 98.31 187 LEU A CA 1
ATOM 1489 C C . LEU A 1 187 ? 3.018 -4.896 -3.530 1.00 98.31 187 LEU A C 1
ATOM 1491 O O . LEU A 1 187 ? 4.138 -5.319 -3.803 1.00 98.31 187 LEU A O 1
ATOM 1495 N N . ALA A 1 188 ? 2.805 -3.746 -2.897 1.00 97.19 188 ALA A N 1
ATOM 1496 C CA . ALA A 1 188 ? 3.886 -2.893 -2.434 1.00 97.19 188 ALA A CA 1
ATOM 1497 C C . ALA A 1 188 ? 4.728 -3.575 -1.341 1.00 97.19 188 ALA A C 1
ATOM 1499 O O . ALA A 1 188 ? 5.954 -3.519 -1.434 1.00 97.19 188 ALA A O 1
ATOM 1500 N N . ASP A 1 189 ? 4.100 -4.300 -0.410 1.00 95.56 189 ASP A N 1
ATOM 1501 C CA . ASP A 1 189 ? 4.795 -5.062 0.639 1.00 95.56 189 ASP A CA 1
ATOM 1502 C C . ASP A 1 189 ? 5.699 -6.144 0.041 1.00 95.56 189 ASP A C 1
ATOM 1504 O O . ASP A 1 189 ? 6.879 -6.245 0.374 1.00 95.56 189 ASP A O 1
ATOM 1508 N N . GLU A 1 190 ? 5.179 -6.941 -0.900 1.00 94.38 190 GLU A N 1
ATOM 1509 C CA . GLU A 1 190 ? 5.969 -7.983 -1.565 1.00 94.38 190 GLU A CA 1
ATOM 1510 C C . GLU A 1 190 ? 7.095 -7.398 -2.418 1.00 94.38 190 GLU A C 1
ATOM 1512 O O . GLU A 1 190 ? 8.189 -7.959 -2.460 1.00 94.38 190 GLU A O 1
ATOM 1517 N N . VAL A 1 191 ? 6.857 -6.269 -3.092 1.00 91.38 191 VAL A N 1
ATOM 1518 C CA . VAL A 1 191 ? 7.907 -5.575 -3.846 1.00 91.38 191 VAL A CA 1
ATOM 1519 C C . VAL A 1 191 ? 9.026 -5.133 -2.913 1.00 91.38 191 VAL A C 1
ATOM 1521 O O . VAL A 1 191 ? 10.188 -5.413 -3.207 1.00 91.38 191 VAL A O 1
ATOM 1524 N N . GLU A 1 192 ? 8.704 -4.480 -1.796 1.00 88.88 192 GLU A N 1
ATOM 1525 C CA . GLU A 1 192 ? 9.719 -4.084 -0.826 1.00 88.88 192 GLU A CA 1
ATOM 1526 C C . GLU A 1 192 ? 10.470 -5.309 -0.288 1.00 88.88 192 GLU A C 1
ATOM 1528 O O . GLU A 1 192 ? 11.702 -5.339 -0.333 1.00 88.88 192 GLU A O 1
ATOM 1533 N N . ARG A 1 193 ? 9.741 -6.350 0.137 1.00 88.00 193 ARG A N 1
ATOM 1534 C CA . ARG A 1 193 ? 10.313 -7.587 0.683 1.00 88.00 193 ARG A CA 1
ATOM 1535 C C . ARG A 1 193 ? 11.321 -8.222 -0.272 1.00 88.00 193 ARG A C 1
ATOM 1537 O O . ARG A 1 193 ? 12.412 -8.627 0.142 1.00 88.00 193 ARG A O 1
ATOM 1544 N N . LEU A 1 194 ? 10.969 -8.298 -1.556 1.00 84.81 194 LEU A N 1
ATOM 1545 C CA . LEU A 1 194 ? 11.847 -8.829 -2.595 1.00 84.81 194 LEU A CA 1
ATOM 1546 C C . LEU A 1 194 ? 13.103 -7.962 -2.765 1.00 84.81 194 LEU A C 1
ATOM 1548 O O . LEU A 1 194 ? 14.208 -8.505 -2.807 1.00 84.81 194 LEU A O 1
ATOM 1552 N N . LEU A 1 195 ? 12.952 -6.635 -2.810 1.00 78.69 195 LEU A N 1
ATOM 1553 C CA . LEU A 1 195 ? 14.071 -5.701 -2.986 1.00 78.69 195 LEU A CA 1
ATOM 1554 C C . LEU A 1 195 ? 15.025 -5.656 -1.789 1.00 78.69 195 LEU A C 1
ATOM 1556 O O . LEU A 1 195 ? 16.222 -5.454 -1.982 1.00 78.69 195 LEU A O 1
ATOM 1560 N N . MET A 1 196 ? 14.517 -5.818 -0.567 1.00 74.44 196 MET A N 1
ATOM 1561 C CA . MET A 1 196 ? 15.325 -5.677 0.645 1.00 74.44 196 MET A CA 1
ATOM 1562 C C . MET A 1 196 ? 16.036 -6.960 1.066 1.00 74.44 196 MET A C 1
ATOM 1564 O O . MET A 1 196 ? 17.160 -6.888 1.564 1.00 74.44 196 MET A O 1
ATOM 1568 N N . TRP A 1 197 ? 15.399 -8.124 0.904 1.00 68.50 197 TRP A N 1
ATOM 1569 C CA . TRP A 1 197 ? 15.866 -9.339 1.586 1.00 68.50 197 TRP A CA 1
ATOM 1570 C C . TRP A 1 197 ? 16.067 -10.556 0.694 1.00 68.50 197 TRP A C 1
ATOM 1572 O O . TRP A 1 197 ? 16.788 -11.472 1.087 1.00 68.50 197 TRP A O 1
ATOM 1582 N N . CYS A 1 198 ? 15.429 -10.623 -0.473 1.00 61.03 198 CYS A N 1
ATOM 1583 C CA . CYS A 1 198 ? 15.455 -11.847 -1.276 1.00 61.03 198 CYS A CA 1
ATOM 1584 C C . CYS A 1 198 ? 16.401 -11.759 -2.465 1.00 61.03 198 CYS A C 1
ATOM 1586 O O . CYS A 1 198 ? 17.095 -12.729 -2.770 1.00 61.03 198 CYS A O 1
ATOM 1588 N N . GLU A 1 199 ? 16.442 -10.614 -3.134 1.00 60.00 199 GLU A N 1
ATOM 1589 C CA . GLU A 1 199 ? 16.899 -10.591 -4.514 1.00 60.00 199 GLU A CA 1
ATOM 1590 C C . GLU A 1 199 ? 18.271 -9.942 -4.638 1.00 60.00 199 GLU A C 1
ATOM 1592 O O . GLU A 1 199 ? 18.491 -8.793 -4.264 1.00 60.00 199 GLU A O 1
ATOM 1597 N N . ARG A 1 200 ? 19.223 -10.712 -5.171 1.00 58.44 200 ARG A N 1
ATOM 1598 C CA . ARG A 1 200 ? 20.610 -10.263 -5.364 1.00 58.44 200 ARG A CA 1
ATOM 1599 C C . ARG A 1 200 ? 20.818 -9.603 -6.719 1.00 58.44 200 ARG A C 1
ATOM 1601 O O . ARG A 1 200 ? 21.774 -8.849 -6.885 1.00 58.44 200 ARG A O 1
ATOM 1608 N N . THR A 1 201 ? 19.947 -9.897 -7.687 1.00 61.09 201 THR A N 1
ATOM 1609 C CA . THR A 1 201 ? 20.025 -9.345 -9.039 1.00 61.09 201 THR A CA 1
ATOM 1610 C C . THR A 1 201 ? 18.660 -8.862 -9.547 1.00 61.09 201 THR A C 1
ATOM 1612 O O . THR A 1 201 ? 17.615 -9.357 -9.121 1.00 61.09 201 THR A O 1
ATOM 1615 N N . PRO A 1 202 ? 18.644 -7.932 -10.521 1.00 61.75 202 PRO A N 1
ATOM 1616 C CA . PRO A 1 202 ? 17.422 -7.487 -11.196 1.00 61.75 202 PRO A CA 1
ATOM 1617 C C . PRO A 1 202 ? 16.600 -8.613 -11.840 1.00 61.75 202 PRO A C 1
ATOM 1619 O O . PRO A 1 202 ? 15.372 -8.541 -11.881 1.00 61.75 202 PRO A O 1
ATOM 1622 N N . ALA A 1 203 ? 17.272 -9.640 -12.369 1.00 63.81 203 ALA A N 1
ATOM 1623 C CA . ALA A 1 203 ? 16.616 -10.763 -13.032 1.00 63.81 203 ALA A CA 1
ATOM 1624 C C . ALA A 1 203 ? 15.910 -11.675 -12.022 1.00 63.81 203 ALA A C 1
ATOM 1626 O O . ALA A 1 203 ? 14.794 -12.128 -12.290 1.00 63.81 203 ALA A O 1
ATOM 1627 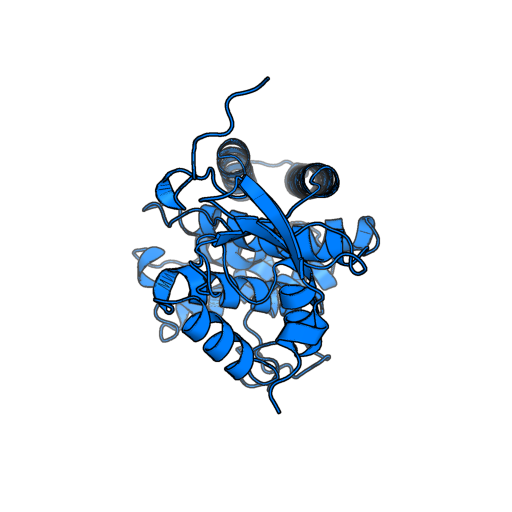N N . ASP A 1 204 ? 16.532 -11.890 -10.860 1.00 73.75 204 ASP A N 1
ATOM 1628 C CA . ASP A 1 204 ? 15.943 -12.681 -9.783 1.00 73.75 204 ASP A CA 1
ATOM 1629 C C . ASP A 1 204 ? 14.693 -11.974 -9.229 1.00 73.75 204 ASP A C 1
ATOM 1631 O O . ASP A 1 204 ? 13.631 -12.591 -9.154 1.00 73.75 204 ASP A O 1
ATOM 1635 N N . PHE A 1 205 ? 14.754 -10.646 -9.031 1.00 80.50 205 PHE A N 1
ATOM 1636 C CA . PHE A 1 205 ? 13.593 -9.833 -8.644 1.00 80.50 205 PHE A CA 1
ATOM 1637 C C . PHE A 1 205 ? 12.407 -9.991 -9.591 1.00 80.50 205 PHE A C 1
ATOM 1639 O O . PHE A 1 205 ? 11.298 -10.308 -9.152 1.00 80.50 205 PHE A O 1
ATOM 1646 N N . LEU A 1 206 ? 12.626 -9.805 -10.895 1.00 78.75 206 LEU A N 1
ATOM 1647 C CA . LEU A 1 206 ? 11.554 -9.950 -11.874 1.00 78.75 206 LEU A CA 1
ATOM 1648 C C . LEU A 1 206 ? 11.004 -11.381 -11.886 1.00 78.75 206 LEU A C 1
ATOM 1650 O O . LEU A 1 206 ? 9.790 -11.576 -11.925 1.00 78.75 206 LEU A O 1
ATOM 1654 N N . GLY A 1 207 ? 11.888 -12.380 -11.844 1.00 80.75 207 GLY A N 1
ATOM 1655 C CA . GLY A 1 207 ? 11.504 -13.786 -11.802 1.00 80.75 207 GLY A CA 1
ATOM 1656 C C . GLY A 1 207 ? 10.634 -14.109 -10.588 1.00 80.75 207 GLY A C 1
ATOM 1657 O O . GLY A 1 207 ? 9.596 -14.756 -10.734 1.00 80.75 207 GLY A O 1
ATOM 1658 N N . SER A 1 208 ? 11.016 -13.632 -9.405 1.00 88.19 208 SER A N 1
ATOM 1659 C CA . SE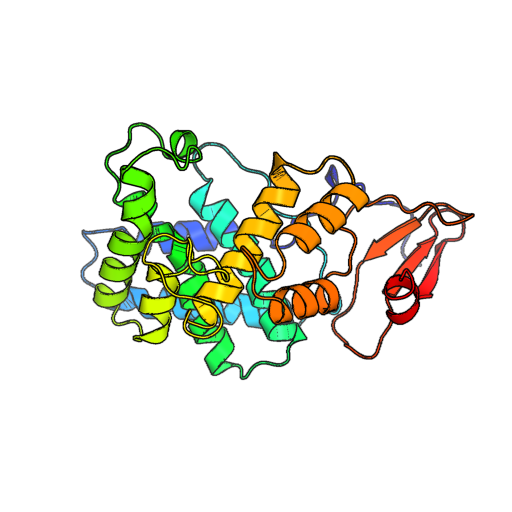R A 1 208 ? 10.255 -13.800 -8.168 1.00 88.19 208 SER A CA 1
ATOM 1660 C C . SER A 1 208 ? 8.917 -13.068 -8.213 1.00 88.19 208 SER A C 1
ATOM 1662 O O . SER A 1 208 ? 7.887 -13.694 -7.970 1.00 88.19 208 SER A O 1
ATOM 1664 N N . LEU A 1 209 ? 8.885 -11.798 -8.628 1.00 89.19 209 LEU A N 1
ATOM 1665 C CA . LEU A 1 209 ? 7.639 -11.035 -8.755 1.00 89.19 209 LEU A CA 1
ATOM 1666 C C . LEU A 1 209 ? 6.642 -11.724 -9.704 1.00 89.19 209 LEU A C 1
ATOM 1668 O O . LEU A 1 209 ? 5.451 -11.827 -9.403 1.00 89.19 209 LEU A O 1
ATOM 1672 N N . LEU A 1 210 ? 7.125 -12.258 -10.831 1.00 88.25 210 LEU A N 1
ATOM 1673 C CA . LEU A 1 210 ? 6.290 -12.987 -11.788 1.00 88.25 210 LEU A CA 1
ATOM 1674 C C . LEU A 1 210 ? 5.799 -14.341 -11.256 1.00 88.25 210 LEU A C 1
ATOM 1676 O O . LEU A 1 210 ? 4.695 -14.745 -11.615 1.00 88.25 210 LEU A O 1
ATOM 1680 N N . LYS A 1 211 ? 6.551 -15.024 -10.381 1.00 92.56 211 LYS A N 1
ATOM 1681 C CA . LYS A 1 211 ? 6.085 -16.253 -9.704 1.00 92.56 211 LYS A CA 1
ATOM 1682 C C . LYS A 1 211 ? 4.945 -15.982 -8.718 1.00 92.56 211 LYS A C 1
ATOM 1684 O O . LYS A 1 211 ? 4.078 -16.834 -8.538 1.00 92.56 211 LYS A O 1
ATOM 1689 N N . LEU A 1 212 ? 4.936 -14.805 -8.089 1.00 95.31 212 LEU A N 1
ATOM 1690 C CA . LEU A 1 212 ? 3.881 -14.385 -7.160 1.00 95.31 212 LEU A CA 1
ATOM 1691 C C . LEU A 1 212 ? 2.592 -13.942 -7.878 1.00 95.31 212 LEU A C 1
ATOM 1693 O O . LEU A 1 212 ? 1.525 -13.869 -7.262 1.00 95.31 212 LEU A O 1
ATOM 1697 N N . ARG A 1 213 ? 2.670 -13.643 -9.180 1.00 95.50 213 ARG A N 1
ATOM 1698 C CA . ARG A 1 213 ? 1.549 -13.161 -9.994 1.00 95.50 213 ARG A CA 1
ATOM 1699 C C . ARG A 1 213 ? 0.430 -14.204 -10.076 1.00 95.50 213 ARG A C 1
ATOM 1701 O O . ARG A 1 213 ? 0.631 -15.308 -10.570 1.00 95.50 213 ARG A O 1
ATOM 1708 N N . GLY A 1 214 ? -0.772 -13.831 -9.644 1.00 93.94 214 GLY A N 1
ATOM 1709 C CA . GLY A 1 214 ? -1.957 -14.695 -9.656 1.00 93.94 214 GLY A CA 1
ATOM 1710 C C . GLY A 1 214 ? -2.037 -15.693 -8.502 1.00 93.94 214 GLY A C 1
ATOM 1711 O O . GLY A 1 214 ? -3.057 -16.366 -8.378 1.00 93.94 214 GLY A O 1
ATOM 1712 N N . THR A 1 215 ? -1.007 -15.766 -7.653 1.00 96.31 215 THR A N 1
ATOM 1713 C CA . THR A 1 215 ? -1.001 -16.574 -6.428 1.00 96.31 215 THR A CA 1
ATOM 1714 C C . THR A 1 215 ? -1.058 -15.673 -5.200 1.00 96.31 215 THR A C 1
ATOM 1716 O O . THR A 1 215 ? -2.081 -15.590 -4.534 1.00 96.31 215 THR A O 1
ATOM 1719 N N . VAL A 1 216 ? -0.003 -14.907 -4.942 1.00 96.88 216 VAL A N 1
ATOM 1720 C CA . VAL A 1 216 ? 0.022 -13.900 -3.870 1.00 96.88 216 VAL A CA 1
ATOM 1721 C C . VAL A 1 216 ? -0.582 -12.597 -4.351 1.00 96.88 216 VAL A C 1
ATOM 1723 O O . VAL A 1 216 ? -1.389 -11.989 -3.656 1.00 96.88 216 VAL A O 1
ATOM 1726 N N . LEU A 1 217 ? -0.199 -12.192 -5.559 1.00 98.19 217 LEU A N 1
ATOM 1727 C CA . LEU A 1 217 ? -0.412 -10.850 -6.067 1.00 98.19 217 LEU A CA 1
ATOM 1728 C C . LEU A 1 217 ? -1.488 -10.815 -7.138 1.00 98.19 217 LEU A C 1
ATOM 1730 O O . LEU A 1 217 ? -1.598 -11.721 -7.967 1.00 98.19 217 LEU A O 1
ATOM 1734 N N . ASP A 1 218 ? -2.232 -9.715 -7.167 1.00 98.19 218 ASP A N 1
ATOM 1735 C CA . ASP A 1 218 ? -3.167 -9.442 -8.248 1.00 98.19 218 ASP A CA 1
ATOM 1736 C C . ASP A 1 218 ? -2.431 -9.320 -9.599 1.00 98.19 218 ASP A C 1
ATOM 1738 O O . ASP A 1 218 ? -1.559 -8.455 -9.742 1.00 98.19 218 ASP A O 1
ATOM 1742 N N . PRO A 1 219 ? -2.778 -10.141 -10.610 1.00 96.00 219 PRO A N 1
ATOM 1743 C CA . PRO A 1 219 ? -2.128 -10.117 -11.915 1.00 96.00 219 PRO A CA 1
ATOM 1744 C C . PRO A 1 219 ? -2.151 -8.774 -12.639 1.00 96.00 219 PRO A C 1
ATOM 1746 O O . PRO A 1 219 ? -1.212 -8.511 -13.398 1.00 96.00 219 PRO A O 1
ATOM 1749 N N . ASP A 1 220 ? -3.205 -7.979 -12.444 1.00 95.62 220 ASP A N 1
ATOM 1750 C CA . ASP A 1 220 ? -3.377 -6.686 -13.107 1.00 95.62 220 ASP A CA 1
ATOM 1751 C C . ASP A 1 220 ? -2.484 -5.641 -12.444 1.00 95.62 220 ASP A C 1
ATOM 1753 O O . ASP A 1 220 ? -1.766 -4.917 -13.130 1.00 95.62 220 ASP A O 1
ATOM 1757 N N . LEU A 1 221 ? -2.429 -5.643 -11.108 1.00 96.81 221 LEU A N 1
ATOM 1758 C CA . LEU A 1 221 ? -1.600 -4.702 -10.357 1.00 96.81 221 LEU A CA 1
ATOM 1759 C C . LEU A 1 221 ? -0.101 -4.979 -10.539 1.00 96.81 221 LEU A C 1
ATOM 1761 O O . LEU A 1 221 ? 0.681 -4.037 -10.624 1.00 96.81 221 LEU A O 1
ATOM 1765 N N . VAL A 1 222 ? 0.313 -6.245 -10.692 1.00 94.00 222 VAL A N 1
ATOM 1766 C CA . VAL A 1 222 ? 1.690 -6.574 -11.117 1.00 94.00 222 VAL A CA 1
ATOM 1767 C C . VAL A 1 222 ? 1.991 -5.959 -12.490 1.00 94.00 222 VAL A C 1
ATOM 1769 O O . VAL A 1 222 ? 3.078 -5.425 -12.709 1.00 94.00 222 VAL A O 1
ATOM 1772 N N . GLY A 1 223 ? 1.023 -5.997 -13.411 1.00 85.75 223 GLY A N 1
ATOM 1773 C CA . GLY A 1 223 ? 1.127 -5.338 -14.713 1.00 85.75 223 GLY A CA 1
ATOM 1774 C C . GLY A 1 223 ? 1.272 -3.820 -14.591 1.00 85.75 223 GLY A C 1
ATOM 1775 O O . GLY A 1 223 ? 2.172 -3.250 -15.208 1.00 85.75 223 GLY A O 1
ATOM 1776 N N . ASP A 1 224 ? 0.452 -3.177 -13.758 1.00 88.44 224 ASP A N 1
ATOM 1777 C CA . ASP A 1 224 ? 0.526 -1.737 -13.487 1.00 88.44 224 ASP A CA 1
ATOM 1778 C C . ASP A 1 224 ? 1.854 -1.339 -12.831 1.00 88.44 224 ASP A C 1
ATOM 1780 O O . ASP A 1 224 ? 2.437 -0.314 -13.192 1.00 88.44 224 ASP A O 1
ATOM 1784 N N . PHE A 1 225 ? 2.388 -2.168 -11.930 1.00 89.50 225 PHE A N 1
ATOM 1785 C CA . PHE A 1 225 ? 3.694 -1.957 -11.309 1.00 89.50 225 PHE A CA 1
ATOM 1786 C C . PHE A 1 225 ? 4.827 -1.987 -12.329 1.00 89.50 225 PHE A C 1
ATOM 1788 O O . PHE A 1 225 ? 5.587 -1.023 -12.437 1.00 89.50 225 PHE A O 1
ATOM 1795 N N . LEU A 1 226 ? 4.895 -3.031 -13.156 1.00 84.06 226 LEU A N 1
ATOM 1796 C CA . LEU A 1 226 ? 5.864 -3.108 -14.255 1.00 84.06 226 LEU A CA 1
ATOM 1797 C C . LEU A 1 226 ? 5.649 -1.966 -15.269 1.00 84.06 226 LEU A C 1
ATOM 1799 O O . LEU A 1 226 ? 6.598 -1.431 -15.850 1.00 84.06 226 LEU A O 1
ATOM 1803 N N . GLY A 1 227 ? 4.394 -1.553 -15.446 1.00 78.12 227 GLY A N 1
ATOM 1804 C CA . GLY A 1 227 ? 3.958 -0.395 -16.215 1.00 78.12 227 GLY A CA 1
ATOM 1805 C C . GLY A 1 227 ? 4.296 0.964 -15.590 1.00 78.12 227 GLY A C 1
ATOM 1806 O O . GLY A 1 227 ? 4.176 1.965 -16.285 1.00 78.12 227 GLY A O 1
ATOM 1807 N N . THR A 1 228 ? 4.748 1.020 -14.340 1.00 80.69 228 THR A N 1
ATOM 1808 C CA . THR A 1 228 ? 5.084 2.266 -13.627 1.00 80.69 228 THR A CA 1
ATOM 1809 C C . THR A 1 228 ? 6.581 2.363 -13.369 1.00 80.69 228 THR A C 1
ATOM 1811 O O . THR A 1 228 ? 7.208 3.353 -13.728 1.00 80.69 228 THR A O 1
ATOM 1814 N N . PHE A 1 229 ? 7.178 1.300 -12.834 1.00 76.75 229 PHE A N 1
ATOM 1815 C CA . PHE A 1 229 ? 8.584 1.270 -12.428 1.00 76.75 229 PHE A CA 1
ATOM 1816 C C . PHE A 1 229 ? 9.487 0.531 -13.418 1.00 76.75 229 PHE A C 1
ATOM 1818 O O . PHE A 1 229 ? 10.700 0.707 -13.417 1.00 76.75 229 PHE A O 1
ATOM 1825 N N . GLY A 1 230 ? 8.904 -0.259 -14.322 1.00 70.69 230 GLY A N 1
ATOM 1826 C CA . GLY A 1 230 ? 9.659 -1.140 -15.203 1.00 70.69 230 GLY A CA 1
ATOM 1827 C C . GLY A 1 230 ? 9.982 -2.497 -14.559 1.00 70.69 230 GLY A C 1
ATOM 1828 O O . GLY A 1 230 ? 9.644 -2.753 -13.409 1.00 70.69 230 GLY A O 1
ATOM 1829 N N . PRO A 1 231 ? 10.605 -3.409 -15.324 1.00 63.84 231 PRO A N 1
ATOM 1830 C CA . PRO A 1 231 ? 10.908 -4.771 -14.898 1.00 63.84 231 PRO A CA 1
ATOM 1831 C C . PRO A 1 231 ? 12.214 -4.903 -14.119 1.00 63.84 231 PRO A C 1
ATOM 1833 O O . PRO A 1 231 ? 12.532 -6.000 -13.679 1.00 63.84 231 PRO A O 1
ATOM 1836 N N . LEU A 1 232 ? 12.991 -3.827 -13.999 1.00 60.91 232 LEU A N 1
ATOM 1837 C CA . LEU A 1 232 ? 14.289 -3.841 -13.343 1.00 60.91 232 LEU A CA 1
ATOM 1838 C C . LEU A 1 232 ? 14.276 -2.770 -12.253 1.00 60.91 232 LEU A C 1
ATOM 1840 O O . LEU A 1 232 ? 13.853 -1.649 -12.545 1.00 60.91 232 LEU A O 1
ATOM 1844 N N . PRO A 1 233 ? 14.703 -3.095 -11.025 1.00 58.62 233 PRO A N 1
ATOM 1845 C CA . PRO A 1 233 ? 14.769 -2.122 -9.948 1.00 58.62 233 PRO A CA 1
ATOM 1846 C C . PRO A 1 233 ? 15.835 -1.056 -10.206 1.00 58.62 233 PRO A C 1
ATOM 1848 O O . PRO A 1 233 ? 16.744 -1.236 -11.021 1.00 58.62 233 PRO A O 1
ATOM 1851 N N . THR A 1 234 ? 15.748 0.051 -9.470 1.00 55.91 234 THR A N 1
ATOM 1852 C CA . THR A 1 234 ? 16.779 1.093 -9.477 1.00 55.91 234 THR A CA 1
ATOM 1853 C C . THR A 1 234 ? 18.140 0.499 -9.117 1.00 55.91 234 THR A C 1
ATOM 1855 O O . THR A 1 234 ? 18.246 -0.379 -8.264 1.00 55.91 234 THR A O 1
ATOM 1858 N N . GLY A 1 235 ? 19.196 0.958 -9.790 1.00 46.72 235 GLY A N 1
ATOM 1859 C CA . GLY A 1 235 ? 20.555 0.443 -9.595 1.00 46.72 235 GLY A CA 1
ATOM 1860 C C . GLY A 1 235 ? 20.857 -0.865 -10.335 1.00 46.72 235 GLY A C 1
ATOM 1861 O O . GLY A 1 235 ? 21.998 -1.327 -10.299 1.00 46.72 235 GLY A O 1
ATOM 1862 N N . ALA A 1 236 ? 19.885 -1.448 -11.046 1.00 47.34 236 ALA A N 1
ATOM 1863 C CA . ALA A 1 236 ? 20.127 -2.550 -11.968 1.00 47.34 236 ALA A CA 1
ATOM 1864 C C . ALA A 1 236 ? 21.173 -2.167 -13.027 1.00 47.34 236 ALA A C 1
ATOM 1866 O O . ALA A 1 236 ? 20.943 -1.265 -13.833 1.00 47.34 236 ALA A O 1
ATOM 1867 N N . ARG A 1 237 ? 22.295 -2.897 -13.067 1.00 43.81 237 ARG A N 1
ATOM 1868 C CA . ARG A 1 237 ? 23.221 -2.859 -14.205 1.00 43.81 237 ARG A CA 1
ATOM 1869 C C . ARG A 1 237 ? 22.641 -3.720 -15.319 1.00 43.81 237 ARG A C 1
ATOM 1871 O O . ARG A 1 237 ? 22.459 -4.923 -15.132 1.00 43.81 237 ARG A O 1
ATOM 1878 N N . VAL A 1 238 ? 22.329 -3.114 -16.457 1.00 42.28 238 VAL A N 1
ATOM 1879 C CA . VAL A 1 238 ? 21.893 -3.847 -17.648 1.00 42.28 238 VAL A CA 1
ATOM 1880 C C . VAL A 1 238 ? 23.056 -3.977 -18.615 1.00 42.28 238 VAL A C 1
ATOM 1882 O O . VAL A 1 238 ? 23.678 -2.982 -18.968 1.00 42.28 238 VAL A O 1
ATOM 1885 N N . SER A 1 239 ? 23.351 -5.201 -19.054 1.00 36.06 239 SER A N 1
ATOM 1886 C CA . SER A 1 239 ? 24.233 -5.416 -20.197 1.00 36.06 239 SER A CA 1
ATOM 1887 C C . SER A 1 239 ? 23.389 -5.484 -21.468 1.00 36.06 239 SER A C 1
ATOM 1889 O O . SER A 1 239 ? 22.782 -6.498 -21.816 1.00 36.06 239 SER A O 1
ATOM 1891 N N . TRP A 1 240 ? 23.326 -4.358 -22.169 1.00 39.59 240 TRP A N 1
ATOM 1892 C CA . TRP A 1 240 ? 23.217 -4.381 -23.623 1.00 39.59 240 TRP A CA 1
ATOM 1893 C C . TRP A 1 240 ? 24.656 -4.494 -24.162 1.00 39.59 240 TRP A C 1
ATOM 1895 O O . TRP A 1 240 ? 25.598 -4.584 -23.376 1.00 39.59 240 TRP A O 1
ATOM 1905 N N . LYS A 1 241 ? 24.905 -4.522 -25.470 1.00 36.66 241 LYS A N 1
ATOM 1906 C CA . LYS A 1 241 ? 26.288 -4.310 -25.946 1.00 36.66 241 LYS A CA 1
ATOM 1907 C C . LYS A 1 241 ? 26.680 -2.829 -25.696 1.00 36.66 241 LYS A C 1
ATOM 1909 O O . LYS A 1 241 ? 26.614 -2.054 -26.640 1.00 36.66 241 LYS A O 1
ATOM 1914 N N . GLY A 1 242 ? 26.982 -2.470 -24.437 1.00 33.56 242 GLY A N 1
ATOM 1915 C CA . GLY A 1 242 ? 27.237 -1.122 -23.874 1.00 33.56 242 GLY A CA 1
ATOM 1916 C C . GLY A 1 242 ? 26.654 -0.977 -22.445 1.00 33.56 242 GLY A C 1
ATOM 1917 O O . GLY A 1 242 ? 25.577 -1.523 -22.185 1.00 33.56 242 GLY A O 1
ATOM 1918 N N . GLU A 1 243 ? 27.366 -0.333 -21.504 1.00 32.41 243 GLU A N 1
ATOM 1919 C CA . GLU A 1 243 ? 27.013 -0.246 -20.063 1.00 32.41 243 GLU A CA 1
ATOM 1920 C C . GLU A 1 243 ? 26.027 0.907 -19.745 1.00 32.41 243 GLU A C 1
ATOM 1922 O O . GLU A 1 243 ? 26.198 2.022 -20.229 1.00 32.41 243 GLU A O 1
ATOM 1927 N N . THR A 1 244 ? 24.958 0.668 -18.956 1.00 32.59 244 THR A N 1
ATOM 1928 C CA . THR A 1 244 ? 23.870 1.661 -18.718 1.00 32.59 244 THR A CA 1
ATOM 1929 C C . THR A 1 244 ? 23.015 1.371 -17.456 1.00 32.59 244 THR A C 1
ATOM 1931 O O . THR A 1 244 ? 22.819 0.210 -17.081 1.00 32.59 244 THR A O 1
ATOM 1934 N N . LEU A 1 245 ? 22.462 2.429 -16.828 1.00 36.50 245 LEU A N 1
ATOM 1935 C CA . LEU A 1 245 ? 21.456 2.446 -15.736 1.00 36.50 245 LEU A CA 1
ATOM 1936 C C . LEU A 1 245 ? 20.031 2.820 -16.235 1.00 36.50 245 LEU A C 1
ATOM 1938 O O . LEU A 1 245 ? 19.872 3.436 -17.288 1.00 36.50 245 LEU A O 1
ATOM 1942 N N . VAL A 1 246 ? 18.978 2.478 -15.470 1.00 39.72 246 VAL A N 1
ATOM 1943 C CA . VAL A 1 246 ? 17.553 2.639 -15.860 1.00 39.72 246 VAL A CA 1
ATOM 1944 C C . VAL A 1 246 ? 16.757 3.496 -14.859 1.00 39.72 246 VAL A C 1
ATOM 1946 O O . VAL A 1 246 ? 16.775 3.203 -13.667 1.00 39.72 246 VAL A O 1
ATOM 1949 N N . CYS A 1 247 ? 15.978 4.474 -15.353 1.00 38.69 247 CYS A N 1
ATOM 1950 C CA . CYS A 1 247 ? 14.921 5.206 -14.622 1.00 38.69 247 CYS A CA 1
ATOM 1951 C C . CYS A 1 247 ? 13.712 5.483 -15.553 1.00 38.69 247 CYS A C 1
ATOM 1953 O O . CYS A 1 247 ? 13.900 5.714 -16.748 1.00 38.69 247 CYS A O 1
ATOM 1955 N N . ARG A 1 248 ? 12.463 5.468 -15.044 1.00 40.38 248 ARG A N 1
ATOM 1956 C CA . ARG A 1 248 ? 11.232 5.588 -15.866 1.00 40.38 248 ARG A CA 1
ATOM 1957 C C . ARG A 1 248 ? 10.322 6.776 -15.512 1.00 40.38 248 ARG A C 1
ATOM 1959 O O . ARG A 1 248 ? 10.062 7.033 -14.343 1.00 40.38 248 ARG A O 1
ATOM 1966 N N . GLY A 1 249 ? 9.773 7.416 -16.557 1.00 39.53 249 GLY A N 1
ATOM 1967 C CA . GLY A 1 249 ? 8.754 8.473 -16.512 1.00 39.53 249 GLY A CA 1
ATOM 1968 C C . GLY A 1 249 ? 7.274 8.047 -16.525 1.00 39.53 249 GLY A C 1
ATOM 1969 O O . GLY A 1 249 ? 6.944 6.921 -16.894 1.00 39.53 249 GLY A O 1
ATOM 1970 N N . LEU A 1 250 ? 6.414 8.997 -16.131 1.00 36.84 250 LEU A N 1
ATOM 1971 C CA . LEU A 1 250 ? 4.970 8.908 -15.812 1.00 36.84 250 LEU A CA 1
ATOM 1972 C C . LEU A 1 250 ? 3.979 8.555 -16.943 1.00 36.84 250 LEU A C 1
ATOM 1974 O O . LEU A 1 250 ? 2.778 8.456 -16.691 1.00 36.84 250 LEU A O 1
ATOM 1978 N N . ASP A 1 251 ? 4.410 8.447 -18.196 1.00 44.09 251 ASP A N 1
ATOM 1979 C CA . ASP A 1 251 ? 3.479 8.280 -19.316 1.00 44.09 251 ASP A CA 1
ATOM 1980 C C . ASP A 1 251 ? 3.501 6.840 -19.864 1.00 44.09 251 ASP A C 1
ATOM 1982 O O . ASP A 1 251 ? 4.539 6.245 -20.162 1.00 44.09 251 ASP A O 1
ATOM 1986 N N . LYS A 1 252 ? 2.305 6.243 -19.977 1.00 39.50 252 LYS A N 1
ATOM 1987 C CA . LYS A 1 252 ? 2.090 4.882 -20.497 1.00 39.50 252 LYS A CA 1
ATOM 1988 C C . LYS A 1 252 ? 2.467 4.753 -21.981 1.00 39.50 252 LYS A C 1
ATOM 1990 O O . LYS A 1 252 ? 2.641 3.629 -22.447 1.00 39.50 252 LYS A O 1
ATOM 1995 N N . LYS A 1 253 ? 2.590 5.867 -22.715 1.00 37.72 253 LYS A N 1
ATOM 1996 C CA . LYS A 1 253 ? 2.949 5.906 -24.144 1.00 37.72 253 LYS A CA 1
ATOM 1997 C C . LYS A 1 253 ? 4.436 6.130 -24.409 1.00 37.72 253 LYS A C 1
ATOM 1999 O O . LYS A 1 253 ? 4.878 5.965 -25.545 1.00 37.72 253 LYS A O 1
ATOM 2004 N N . SER A 1 254 ? 5.215 6.458 -23.386 1.00 38.31 254 SER A N 1
ATOM 2005 C CA . SER A 1 254 ? 6.651 6.677 -23.502 1.00 38.31 254 SER A CA 1
ATOM 2006 C C . SER A 1 254 ? 7.410 5.462 -22.953 1.00 38.31 254 SER A C 1
ATOM 2008 O O . SER A 1 254 ? 7.392 5.136 -21.769 1.00 38.31 254 SER A O 1
ATOM 2010 N N . GLY A 1 255 ? 8.050 4.734 -23.864 1.00 39.50 255 GLY A N 1
ATOM 2011 C CA . GLY A 1 255 ? 9.139 3.797 -23.609 1.00 39.50 255 GLY A CA 1
ATOM 2012 C C . GLY A 1 255 ? 10.218 4.329 -22.658 1.00 39.50 255 GLY A C 1
ATOM 2013 O O . GLY A 1 255 ? 10.271 5.499 -22.284 1.00 39.50 255 GLY A O 1
ATOM 2014 N N . LYS A 1 256 ? 11.059 3.405 -22.202 1.00 44.56 256 LYS A N 1
ATOM 2015 C CA . LYS A 1 256 ? 12.005 3.614 -21.101 1.00 44.56 256 LYS A CA 1
ATOM 2016 C C . LYS A 1 256 ? 13.189 4.449 -21.547 1.00 44.56 256 LYS A C 1
ATOM 2018 O O . LYS A 1 256 ? 13.682 4.216 -22.641 1.00 44.56 256 LYS A O 1
ATOM 2023 N N . ILE A 1 257 ? 13.680 5.319 -20.674 1.00 43.94 257 ILE A N 1
ATOM 2024 C CA . ILE A 1 257 ? 14.920 6.055 -20.890 1.00 43.94 257 ILE A CA 1
ATOM 2025 C C . ILE A 1 257 ? 16.067 5.234 -20.288 1.00 43.94 257 ILE A C 1
ATOM 2027 O O . ILE A 1 257 ? 16.072 4.921 -19.097 1.00 43.94 257 ILE A O 1
ATOM 2031 N N . LEU A 1 258 ? 16.999 4.836 -21.141 1.00 48.56 258 LEU A N 1
ATOM 2032 C CA . LEU A 1 258 ? 18.287 4.252 -20.795 1.00 48.56 258 LEU A CA 1
ATOM 2033 C C . LEU A 1 258 ? 19.329 5.371 -20.830 1.00 48.56 258 LEU A C 1
ATOM 2035 O O . LEU A 1 258 ? 19.287 6.177 -21.753 1.00 48.56 258 LEU A O 1
ATOM 2039 N N . PHE A 1 259 ? 20.227 5.435 -19.849 1.00 39.00 259 PHE A N 1
ATOM 2040 C CA . PHE A 1 259 ? 21.332 6.398 -19.831 1.00 39.00 259 PHE A CA 1
ATOM 2041 C C . PHE A 1 259 ? 22.680 5.697 -20.028 1.00 39.00 259 PHE A C 1
ATOM 2043 O O . PHE A 1 259 ? 23.147 4.993 -19.128 1.00 39.00 259 PHE A O 1
ATOM 2050 N N . ASP A 1 260 ? 23.278 5.882 -21.203 1.00 41.47 260 ASP A N 1
ATOM 2051 C CA . ASP A 1 260 ? 24.607 5.371 -21.530 1.00 41.47 260 ASP A CA 1
ATOM 2052 C C . ASP A 1 260 ? 25.665 6.182 -20.772 1.00 41.47 260 ASP A C 1
ATOM 2054 O O . ASP A 1 260 ? 25.777 7.396 -20.938 1.00 41.47 260 ASP A O 1
ATOM 2058 N N . THR A 1 261 ? 26.424 5.521 -19.898 1.00 35.41 261 THR A N 1
ATOM 2059 C CA . THR A 1 261 ? 27.430 6.192 -19.065 1.00 35.41 261 THR A CA 1
ATOM 2060 C C . THR A 1 261 ? 28.739 6.471 -19.801 1.00 35.41 261 THR A C 1
ATOM 2062 O O . THR A 1 261 ? 29.512 7.304 -19.334 1.00 35.41 261 THR A O 1
ATOM 2065 N N . GLU A 1 262 ? 29.008 5.795 -20.922 1.00 37.38 262 GLU A N 1
ATOM 2066 C CA . GLU A 1 262 ? 30.184 6.060 -21.757 1.00 37.38 262 GLU A CA 1
ATOM 2067 C C . GLU A 1 262 ? 29.921 7.193 -22.752 1.00 37.38 262 GLU A C 1
ATOM 2069 O O . GLU A 1 262 ? 30.796 8.036 -22.959 1.00 37.38 262 GLU A O 1
ATOM 2074 N N . SER A 1 263 ? 28.729 7.239 -23.355 1.00 43.34 263 SER A N 1
ATOM 2075 C CA . SER A 1 263 ? 28.394 8.263 -24.354 1.00 43.34 263 SER A CA 1
ATOM 2076 C C . SER A 1 263 ? 27.642 9.474 -23.788 1.00 43.34 263 SER A C 1
ATOM 2078 O O . SER A 1 263 ? 27.653 10.541 -24.399 1.00 43.34 263 SER A O 1
ATOM 2080 N N . GLY A 1 264 ? 27.008 9.337 -22.618 1.00 39.69 264 GLY A N 1
AT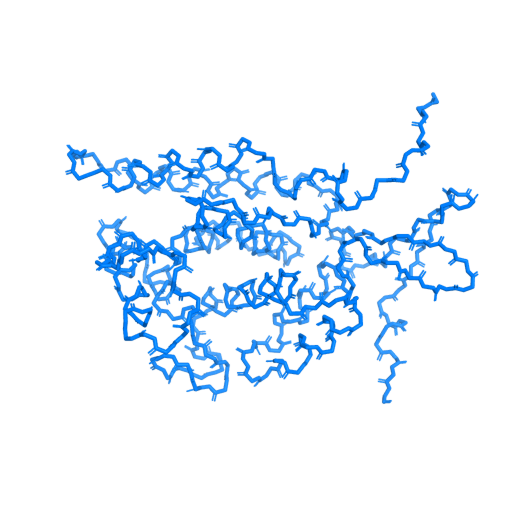OM 2081 C CA . GLY A 1 264 ? 26.112 10.343 -22.040 1.00 39.69 264 GLY A CA 1
ATOM 2082 C C . GLY A 1 264 ? 24.736 10.407 -22.714 1.00 39.69 264 GLY A C 1
ATOM 2083 O O . GLY A 1 264 ? 23.945 11.302 -22.404 1.00 39.69 264 GLY A O 1
ATOM 2084 N N . ASP A 1 265 ? 24.437 9.487 -23.637 1.00 38.84 265 ASP A N 1
ATOM 2085 C CA . ASP A 1 265 ? 23.212 9.520 -24.431 1.00 38.84 265 ASP A CA 1
ATOM 2086 C C . ASP A 1 265 ? 22.014 8.899 -23.706 1.00 38.84 265 ASP A C 1
ATOM 2088 O O . ASP A 1 265 ? 22.110 7.925 -22.954 1.00 38.84 265 ASP A O 1
ATOM 2092 N N . LEU A 1 266 ? 20.836 9.444 -24.007 1.00 43.50 266 LEU A N 1
ATOM 2093 C CA . LEU A 1 266 ? 19.550 8.909 -23.575 1.00 43.50 266 LEU A CA 1
ATOM 2094 C C . LEU A 1 266 ? 18.932 8.068 -24.699 1.00 43.50 266 LEU A C 1
ATOM 2096 O O . LEU A 1 266 ? 18.704 8.574 -25.799 1.00 43.50 266 LEU A O 1
ATOM 2100 N N . VAL A 1 267 ? 18.590 6.806 -24.426 1.00 42.72 267 VAL A N 1
ATOM 2101 C CA . VAL A 1 267 ? 17.980 5.896 -25.413 1.00 42.72 267 VAL A CA 1
ATOM 2102 C C . VAL A 1 267 ? 16.591 5.449 -24.974 1.00 42.72 267 VAL A C 1
ATOM 2104 O O . VAL A 1 267 ? 16.390 4.989 -23.854 1.00 42.72 267 VAL A O 1
ATOM 2107 N N . PHE A 1 268 ? 15.622 5.542 -25.884 1.00 46.12 268 PHE A N 1
ATOM 2108 C CA . PHE A 1 268 ? 14.236 5.146 -25.650 1.00 46.12 268 PHE A CA 1
ATOM 2109 C C . PHE A 1 268 ? 13.976 3.682 -26.041 1.00 46.12 268 PHE A C 1
ATOM 2111 O O . PHE A 1 268 ? 14.174 3.314 -27.199 1.00 46.12 268 PHE A O 1
ATOM 2118 N N . VAL A 1 269 ? 13.467 2.849 -25.121 1.00 46.88 269 VAL A N 1
ATOM 2119 C CA . VAL A 1 269 ? 13.110 1.443 -25.410 1.00 46.88 269 VAL A CA 1
ATOM 2120 C C . VAL A 1 269 ? 11.620 1.157 -25.173 1.00 46.88 269 VAL A C 1
ATOM 2122 O O . VAL A 1 269 ? 11.159 1.215 -24.026 1.00 46.88 269 VAL A O 1
ATOM 2125 N N . PRO A 1 270 ? 10.856 0.782 -26.219 1.00 44.81 270 PRO A N 1
ATOM 2126 C CA . PRO A 1 270 ? 9.449 0.393 -26.101 1.00 44.81 270 PRO A CA 1
ATOM 2127 C C . PRO A 1 270 ? 9.224 -0.825 -25.193 1.00 44.81 270 PRO A C 1
ATOM 2129 O O . PRO A 1 270 ? 10.040 -1.748 -25.132 1.00 44.81 270 PRO A O 1
ATOM 2132 N N . ILE A 1 271 ? 8.076 -0.867 -24.509 1.00 40.28 271 ILE A N 1
ATOM 2133 C CA . ILE A 1 271 ? 7.743 -1.940 -23.559 1.00 40.28 271 ILE A CA 1
ATOM 2134 C C . ILE A 1 271 ? 7.610 -3.313 -24.239 1.00 40.28 271 ILE A C 1
ATOM 2136 O O . ILE A 1 271 ? 7.963 -4.331 -23.638 1.00 40.28 271 ILE A O 1
ATOM 2140 N N . GLU A 1 272 ? 7.189 -3.353 -25.511 1.00 47.94 272 GLU A N 1
ATOM 2141 C CA . GLU A 1 272 ? 7.016 -4.602 -26.266 1.00 47.94 272 GLU A CA 1
ATOM 2142 C C . GLU A 1 272 ? 8.324 -5.386 -26.439 1.00 47.94 272 GLU A C 1
ATOM 2144 O O . GLU A 1 272 ? 8.295 -6.599 -26.650 1.00 47.94 272 GLU A O 1
ATOM 2149 N N . HIS A 1 273 ? 9.476 -4.720 -26.322 1.00 47.47 273 HIS A N 1
ATOM 2150 C CA . HIS A 1 273 ? 10.784 -5.364 -26.416 1.00 47.47 273 HIS A CA 1
ATOM 2151 C C . HIS A 1 273 ? 11.079 -6.283 -25.220 1.00 47.47 273 HIS A C 1
ATOM 2153 O O . HIS A 1 273 ? 11.827 -7.247 -25.352 1.00 47.47 273 HIS A O 1
ATOM 2159 N N . PHE A 1 274 ? 10.450 -6.025 -24.069 1.00 42.25 274 PHE A N 1
ATOM 2160 C CA . PHE A 1 274 ? 10.575 -6.848 -22.862 1.00 42.25 274 PHE A CA 1
ATOM 2161 C C . PHE A 1 274 ? 9.497 -7.935 -22.779 1.00 42.25 274 PHE A C 1
ATOM 2163 O O . PHE A 1 274 ? 9.704 -8.958 -22.136 1.00 42.25 274 PHE A O 1
ATOM 2170 N N . ALA A 1 275 ? 8.358 -7.735 -23.448 1.00 37.06 275 ALA A N 1
ATOM 2171 C CA . ALA A 1 275 ? 7.257 -8.697 -23.492 1.00 37.06 275 ALA A CA 1
ATOM 2172 C C . ALA A 1 275 ? 7.504 -9.870 -24.466 1.00 37.06 275 ALA A C 1
ATOM 2174 O O . ALA A 1 275 ? 6.770 -10.857 -24.450 1.00 37.06 275 ALA A O 1
ATOM 2175 N N . LYS A 1 276 ? 8.533 -9.788 -25.322 1.00 36.56 276 LYS A N 1
ATOM 2176 C CA . LYS A 1 276 ? 8.878 -10.823 -26.307 1.00 36.56 276 LYS A CA 1
ATOM 2177 C C . LYS A 1 276 ? 9.922 -11.812 -25.779 1.00 36.56 276 LYS A C 1
ATOM 2179 O O . LYS A 1 276 ? 11.033 -11.869 -26.292 1.00 36.56 276 LYS A O 1
ATOM 2184 N N . LYS A 1 277 ? 9.541 -12.654 -24.822 1.00 35.94 277 LYS A N 1
ATOM 2185 C CA . LYS A 1 277 ? 10.059 -14.029 -24.721 1.00 35.94 277 LYS A CA 1
ATOM 2186 C C . LYS A 1 277 ? 8.889 -14.932 -24.332 1.00 35.94 277 LYS A C 1
ATOM 2188 O O . LYS A 1 277 ? 8.422 -14.878 -23.199 1.00 35.94 277 LYS A O 1
ATOM 2193 N N . LYS A 1 278 ? 8.363 -15.634 -25.341 1.00 35.47 278 LYS A N 1
ATOM 2194 C CA . LYS A 1 278 ? 7.426 -16.753 -25.184 1.00 35.47 278 LYS A CA 1
ATOM 2195 C C . LYS A 1 278 ? 8.126 -17.923 -24.510 1.00 35.47 278 LYS A C 1
ATOM 2197 O O . LYS A 1 278 ? 9.331 -18.094 -24.802 1.00 35.47 278 LYS A O 1
#

Secondary structure (DSSP, 8-state):
---------TTTSPPSS-HHHHHHHHHHHHHHH-TT---THHHHHHHHHHHHHHHHHHT-SEE---PPPP-TT-HHHHHHHHHHHHHHHHHHHTT--HHHHHHHHHHHHHTTGGGGG---S-GGGGG-TTSTTGGGHHHHHHHHHHHTT--HHHHHHHHHTT--TTS-SSS---GGGS-HHHHHHHHHHHHHHIIIII-SSHHHHHHHHHHHBTTTB-HHHHHHHHHHH-SS-TTPPEEESEEEEEEEES-TTS-EEEEETTT--EEEE-THHHH---

Foldseek 3Di:
DDDPQDPQFLVRDAAQDHVVLLVLLVVLLVVLPPPVDPDLCNVVSLLVSQLVLLVVLLPDFWGAHSADADDPPSRLSSLLVQLLSLLSLLCNLVVPDPVVSSLLSSLSSQLQSLLVVFPDPGSVVLVPPPDPRVLCSLVSSLVSCVVSVRDPLSSLLSNQLQAAQCQPGSVRDHHPSRRPSSQSSVLSSVLVCCVHPNDPALVRSLVVLVVSDNTRHDVVSSVSSCLRFNSGHFNHFDDDVATWTWIDGSHSPWATWTQGSVVRDTDGDDPVVVVPDD

Sequence (278 aa):
MEDMSEVLLLERCEPSLPFAFLERLESLFGDLLDTNRQDPVKEVSLTSVAIDLLKTLMKRSVFSLNLFRLVSGRWVVCHTANVSFIVGSLFVNGSFPYAFAVQGMKAVILHDIGHFFLKSASVEDDFDEKKDNHRLHPVLGCKFCVQLNLSADECDAVLYHHERFDGTGFISRKGKTIPFYARIIRLADEVERLLMWCERTPADFLGSLLKLRGTVLDPDLVGDFLGTFGPLPTGARVSWKGETLVCRGLDKKSGKILFDTESGDLVFVPIEHFAKKK

Radius of gyration: 19.17 Å; chains: 1; bounding box: 46×43×53 Å